Protein AF-A0A5C3KQB5-F1 (afdb_monomer_lite)

Sequence (215 aa):
MRLRDEPPVITQQTRSSRKRKSPSSTSAAEQQQAPPPPPIPQPMQHVLPPPHALMHPPLPPGQLPPGFAYAPVDYTPGGLPPGVPPPPPPPSQQALDQGRGSGSAGGRTLSSSKRAEQNRKAQRAFRERRDQHVKYLESRSQLLDAALQSADEANRRWEECRALVDQLRVENAALRAALSQSLPAGLVQDKDAGKEGGPDQGDGGVGVANQTNND

pLDDT: mean 70.31, std 19.94, range [38.53, 98.75]

Radius of gyration: 41.02 Å; chains: 1; bounding box: 90×67×108 Å

Organism: Coprinopsis marcescibilis (NCBI:txid230819)

Structure (mmCIF, N/CA/C/O backbone):
data_AF-A0A5C3KQB5-F1
#
_entry.id   AF-A0A5C3KQB5-F1
#
loop_
_atom_site.group_PDB
_atom_site.id
_atom_site.type_symbol
_atom_site.label_atom_id
_atom_site.label_alt_id
_atom_site.label_comp_id
_atom_site.label_asym_id
_atom_site.label_entity_id
_atom_site.label_seq_id
_atom_site.pdbx_PDB_ins_code
_atom_site.Cartn_x
_atom_site.Cartn_y
_atom_site.Cartn_z
_atom_site.occupancy
_atom_site.B_iso_or_equiv
_atom_site.auth_seq_id
_atom_site.auth_comp_id
_atom_site.auth_asym_id
_atom_site.auth_atom_id
_atom_site.pdbx_PDB_model_num
ATOM 1 N N . MET A 1 1 ? -23.055 -31.510 -11.880 1.00 49.03 1 MET A N 1
ATOM 2 C CA . MET A 1 1 ? -22.556 -31.078 -13.202 1.00 49.03 1 MET A CA 1
ATOM 3 C C . MET A 1 1 ? -21.044 -30.968 -13.100 1.00 49.03 1 MET A C 1
ATOM 5 O O . MET A 1 1 ? -20.570 -30.129 -12.350 1.00 49.03 1 MET A O 1
ATOM 9 N N . ARG A 1 2 ? -20.295 -31.892 -13.714 1.00 55.12 2 ARG A N 1
ATOM 10 C CA . ARG A 1 2 ? -18.824 -31.880 -13.684 1.00 55.12 2 ARG A CA 1
ATOM 11 C C . ARG A 1 2 ? -18.339 -30.872 -14.724 1.00 55.12 2 ARG A C 1
ATOM 13 O O . ARG A 1 2 ? -18.562 -31.078 -15.914 1.00 55.12 2 ARG A O 1
ATOM 20 N N . LEU A 1 3 ? -17.779 -29.767 -14.241 1.00 66.62 3 LEU A N 1
ATOM 21 C CA . LEU A 1 3 ? -17.184 -28.710 -15.049 1.00 66.62 3 LEU A CA 1
ATOM 22 C C . LEU A 1 3 ? -15.889 -29.259 -15.662 1.00 66.62 3 LEU A C 1
ATOM 24 O O . LEU A 1 3 ? -15.100 -29.916 -14.991 1.00 66.62 3 LEU A O 1
ATOM 28 N N . ARG A 1 4 ? -15.772 -29.109 -16.975 1.00 68.25 4 ARG A N 1
ATOM 29 C CA . ARG A 1 4 ? -14.818 -29.793 -17.842 1.00 68.25 4 ARG A CA 1
ATOM 30 C C . ARG A 1 4 ? -13.560 -28.925 -17.935 1.00 68.25 4 ARG A C 1
ATOM 32 O O . ARG A 1 4 ? -13.544 -27.978 -18.711 1.00 68.25 4 ARG A O 1
ATOM 39 N N . ASP A 1 5 ? -12.556 -29.238 -17.122 1.00 62.78 5 ASP A N 1
ATOM 40 C CA . ASP A 1 5 ? -11.193 -28.718 -17.256 1.00 62.78 5 ASP A CA 1
ATOM 41 C C . ASP A 1 5 ? -10.491 -29.434 -18.418 1.00 62.78 5 ASP A C 1
ATOM 43 O O . ASP A 1 5 ? -10.051 -30.575 -18.288 1.00 62.78 5 ASP A O 1
ATOM 47 N N . GLU A 1 6 ? -10.396 -28.777 -19.570 1.00 66.06 6 GLU A N 1
ATOM 48 C CA . GLU A 1 6 ? -9.481 -29.162 -20.650 1.00 66.06 6 GLU A CA 1
ATOM 49 C C . GLU A 1 6 ? -8.849 -27.875 -21.206 1.00 66.06 6 GLU A C 1
ATOM 51 O O . GLU A 1 6 ? -9.554 -27.058 -21.807 1.00 66.06 6 GLU A O 1
ATOM 56 N N . PRO A 1 7 ? -7.546 -27.627 -20.974 1.00 73.56 7 PRO A N 1
ATOM 57 C CA . PRO A 1 7 ? -6.857 -26.496 -21.579 1.00 73.56 7 PRO A CA 1
ATOM 58 C C . PRO A 1 7 ? -6.591 -26.774 -23.069 1.00 73.56 7 PRO A C 1
ATOM 60 O O . PRO A 1 7 ? -6.312 -27.913 -23.445 1.00 73.56 7 PRO A O 1
ATOM 63 N N . PRO A 1 8 ? -6.633 -25.754 -23.945 1.00 67.88 8 PRO A N 1
ATOM 64 C CA . PRO A 1 8 ? -6.414 -25.958 -25.370 1.00 67.88 8 PRO A CA 1
ATOM 65 C C . PRO A 1 8 ? -4.988 -26.447 -25.658 1.00 67.88 8 PRO A C 1
ATOM 67 O O . PRO A 1 8 ? -4.001 -25.891 -25.171 1.00 67.88 8 PRO A O 1
ATOM 70 N N . VAL A 1 9 ? -4.890 -27.468 -26.513 1.00 63.56 9 VAL A N 1
ATOM 71 C CA . VAL A 1 9 ? -3.633 -28.001 -27.048 1.00 63.56 9 VAL A CA 1
ATOM 72 C C . VAL A 1 9 ? -2.927 -26.912 -27.862 1.00 63.56 9 VAL A C 1
ATOM 74 O O . VAL A 1 9 ? -3.351 -26.548 -28.958 1.00 63.56 9 VAL A O 1
ATOM 77 N N . ILE A 1 10 ? -1.824 -26.385 -27.327 1.00 61.16 10 ILE A N 1
ATOM 78 C CA . ILE A 1 10 ? -0.951 -25.434 -28.022 1.00 61.16 10 ILE A CA 1
ATOM 79 C C . ILE A 1 10 ? -0.133 -26.203 -29.067 1.00 61.16 10 ILE A C 1
ATOM 81 O O . ILE A 1 10 ? 0.899 -26.805 -28.769 1.00 61.16 10 ILE A O 1
ATOM 85 N N . THR A 1 11 ? -0.578 -26.169 -30.321 1.00 64.56 11 THR A N 1
ATOM 86 C CA . THR A 1 11 ? 0.223 -26.575 -31.483 1.00 64.56 11 THR A CA 1
ATOM 87 C C . THR A 1 11 ? 1.439 -25.655 -31.633 1.00 64.56 11 THR A C 1
ATOM 89 O O . THR A 1 11 ? 1.313 -24.495 -32.031 1.00 64.56 11 THR A O 1
ATOM 92 N N . GLN A 1 12 ? 2.634 -26.167 -31.326 1.00 50.19 12 GLN A N 1
ATOM 93 C CA . GLN A 1 12 ? 3.898 -25.471 -31.575 1.00 50.19 12 GLN A CA 1
ATOM 94 C C . GLN A 1 12 ? 4.163 -25.382 -33.086 1.00 50.19 12 GLN A C 1
ATOM 96 O O . GLN A 1 12 ? 4.414 -26.384 -33.752 1.00 50.19 12 GLN A O 1
ATOM 101 N N . GLN A 1 13 ? 4.141 -24.166 -33.634 1.00 50.28 13 GLN A N 1
ATOM 102 C CA . GLN A 1 13 ? 4.621 -23.901 -34.987 1.00 50.28 13 GLN A CA 1
ATOM 103 C C . GLN A 1 13 ? 6.151 -24.011 -35.023 1.00 50.28 13 GLN A C 1
ATOM 105 O O . GLN A 1 13 ? 6.869 -23.202 -34.431 1.00 50.28 13 GLN A O 1
ATOM 110 N N . THR A 1 14 ? 6.655 -25.000 -35.757 1.00 49.66 14 THR A N 1
ATOM 1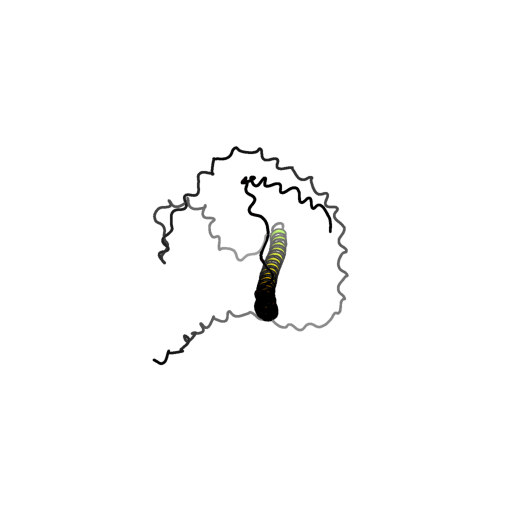11 C CA . THR A 1 14 ? 8.078 -25.196 -36.044 1.00 49.66 14 THR A CA 1
ATOM 112 C C . THR A 1 14 ? 8.615 -24.025 -36.866 1.00 49.66 14 THR A C 1
ATOM 114 O O . THR A 1 14 ? 8.453 -23.970 -38.088 1.00 49.66 14 THR A O 1
ATOM 117 N N . ARG A 1 15 ? 9.264 -23.058 -36.210 1.00 57.09 15 ARG A N 1
ATOM 118 C CA . ARG A 1 15 ? 9.988 -21.994 -36.911 1.00 57.09 15 ARG A CA 1
ATOM 119 C C . ARG A 1 15 ? 11.232 -22.579 -37.570 1.00 57.09 15 ARG A C 1
ATOM 121 O O . ARG A 1 15 ? 12.121 -23.115 -36.915 1.00 57.09 15 ARG A O 1
ATOM 128 N N . SER A 1 16 ? 11.267 -22.456 -38.888 1.00 49.25 16 SER A N 1
ATOM 129 C CA . SER A 1 16 ? 12.330 -22.901 -39.777 1.00 49.25 16 SER A CA 1
ATOM 130 C C . SER A 1 16 ? 13.685 -22.351 -39.320 1.00 49.25 16 SER A C 1
ATOM 132 O O . SER A 1 16 ? 13.903 -21.137 -39.266 1.00 49.25 16 SER A O 1
ATOM 134 N N . SER A 1 17 ? 14.599 -23.265 -39.003 1.00 48.09 17 SER A N 1
ATOM 135 C CA . SER A 1 17 ? 15.982 -22.979 -38.632 1.00 48.09 17 SER A CA 1
ATOM 136 C C . SER A 1 17 ? 16.703 -22.310 -39.808 1.00 48.09 17 SER A C 1
ATOM 138 O O . SER A 1 17 ? 17.104 -22.955 -40.779 1.00 48.09 17 SER A O 1
ATOM 140 N N . ARG A 1 18 ? 16.834 -20.978 -39.766 1.00 56.25 18 ARG A N 1
ATOM 141 C CA . ARG A 1 18 ? 17.688 -20.245 -40.706 1.00 56.25 18 ARG A CA 1
ATOM 142 C C . ARG A 1 18 ? 19.135 -20.589 -40.377 1.00 56.25 18 ARG A C 1
ATOM 144 O O . ARG A 1 18 ? 19.645 -20.204 -39.328 1.00 56.25 18 ARG A O 1
ATOM 151 N N . LYS A 1 19 ? 19.762 -21.319 -41.303 1.00 48.44 19 LYS A N 1
ATOM 152 C CA . LYS A 1 19 ? 21.186 -21.669 -41.372 1.00 48.44 19 LYS A CA 1
ATOM 153 C C . LYS A 1 19 ? 22.069 -20.543 -40.813 1.00 48.44 19 LYS A C 1
ATOM 155 O O . LYS A 1 19 ? 22.372 -19.577 -41.514 1.00 48.44 19 LYS A O 1
ATOM 160 N N . ARG A 1 20 ? 22.503 -20.677 -39.554 1.00 51.75 20 ARG A N 1
ATOM 161 C CA . ARG A 1 20 ? 23.637 -19.917 -39.020 1.00 51.75 20 ARG A CA 1
ATOM 162 C C . ARG A 1 20 ? 24.882 -20.449 -39.720 1.00 51.75 20 ARG A C 1
ATOM 164 O O . ARG A 1 20 ? 25.242 -21.607 -39.551 1.00 51.75 20 ARG A O 1
ATOM 171 N N . LYS A 1 21 ? 25.510 -19.597 -40.529 1.00 56.97 21 LYS A N 1
ATOM 172 C CA . LYS A 1 21 ? 26.891 -19.771 -40.977 1.00 56.97 21 LYS A CA 1
ATOM 173 C C . LYS A 1 21 ? 27.771 -19.720 -39.728 1.00 56.97 21 LYS A C 1
ATOM 175 O O . LYS A 1 21 ? 27.907 -18.663 -39.116 1.00 56.97 21 LYS A O 1
ATOM 180 N N . SER A 1 22 ? 28.299 -20.865 -39.324 1.00 49.56 22 SER A N 1
ATOM 181 C CA . SER A 1 22 ? 29.459 -20.943 -38.445 1.00 49.56 22 SER A CA 1
ATOM 182 C C . SER A 1 22 ? 30.672 -20.407 -39.219 1.00 49.56 22 SER A C 1
ATOM 184 O O . SER A 1 22 ? 30.917 -20.872 -40.334 1.00 49.56 22 SER A O 1
ATOM 186 N N . PRO A 1 23 ? 31.413 -19.409 -38.707 1.00 54.00 23 PRO A N 1
ATOM 187 C CA . PRO A 1 23 ? 32.716 -19.087 -39.268 1.00 54.00 23 PRO A CA 1
ATOM 188 C C . PRO A 1 23 ? 33.699 -20.219 -38.941 1.00 54.00 23 PRO A C 1
ATOM 190 O O . PRO A 1 23 ? 33.711 -20.731 -37.820 1.00 54.00 23 PRO A O 1
ATOM 193 N N . SER A 1 24 ? 34.482 -20.616 -39.946 1.00 46.19 24 SER A N 1
ATOM 194 C CA . SER A 1 24 ? 35.564 -21.594 -39.847 1.00 46.19 24 SER A CA 1
ATOM 195 C C . SER A 1 24 ? 36.502 -21.294 -38.682 1.00 46.19 24 SER A C 1
ATOM 197 O O . SER A 1 24 ? 36.994 -20.177 -38.532 1.00 46.19 24 SER A O 1
ATOM 199 N N . SER A 1 25 ? 36.800 -22.332 -37.908 1.00 46.38 25 SER A N 1
ATOM 200 C CA . SER A 1 25 ? 37.970 -22.410 -37.046 1.00 46.38 25 SER A CA 1
ATOM 201 C C . SER A 1 25 ? 39.223 -22.519 -37.918 1.00 46.38 25 SER A C 1
ATOM 203 O O . SER A 1 25 ? 39.510 -23.586 -38.461 1.00 46.38 25 SER A O 1
ATOM 205 N N . THR A 1 26 ? 39.965 -21.424 -38.056 1.00 48.97 26 THR A N 1
ATOM 206 C CA . THR A 1 26 ? 41.361 -21.465 -38.499 1.00 48.97 26 THR A CA 1
ATOM 207 C C . THR A 1 26 ? 42.232 -21.259 -37.274 1.00 48.97 26 THR A C 1
ATOM 209 O O . THR A 1 26 ? 42.266 -20.179 -36.689 1.00 48.97 26 THR A O 1
ATOM 212 N N . SER A 1 27 ? 42.903 -22.336 -36.883 1.00 47.19 27 SER A N 1
ATOM 213 C CA . SER A 1 27 ? 44.008 -22.334 -35.939 1.00 47.19 27 SER A CA 1
ATOM 214 C C . SER A 1 27 ? 45.161 -21.515 -36.517 1.00 47.19 27 SER A C 1
ATOM 216 O O . SER A 1 27 ? 45.674 -21.844 -37.584 1.00 47.19 27 SER A O 1
ATOM 218 N N . ALA A 1 28 ? 45.580 -20.477 -35.804 1.00 47.06 28 ALA A N 1
ATOM 219 C CA . ALA A 1 28 ? 46.904 -19.890 -35.935 1.00 47.06 28 ALA A CA 1
ATOM 220 C C . ALA A 1 28 ? 47.377 -19.502 -34.532 1.00 47.06 28 ALA A C 1
ATOM 222 O O . ALA A 1 28 ? 46.655 -18.862 -33.767 1.00 47.06 28 ALA A O 1
ATOM 223 N N . ALA A 1 29 ? 48.556 -20.010 -34.199 1.00 47.88 29 ALA A N 1
ATOM 224 C CA . ALA A 1 29 ? 49.271 -19.789 -32.962 1.00 47.88 29 ALA A CA 1
ATOM 225 C C . ALA A 1 29 ? 49.831 -18.354 -32.875 1.00 47.88 29 ALA A C 1
ATOM 227 O O . ALA A 1 29 ? 49.927 -17.660 -33.882 1.00 47.88 29 ALA A O 1
ATOM 228 N N . GLU A 1 30 ? 50.238 -17.984 -31.655 1.00 47.94 30 GLU A N 1
ATOM 229 C CA . GLU A 1 30 ? 51.198 -16.918 -31.318 1.00 47.94 30 GLU A CA 1
ATOM 230 C C . GLU A 1 30 ? 50.795 -15.452 -31.570 1.00 47.94 30 GLU A C 1
ATOM 232 O O . GLU A 1 30 ? 50.980 -14.898 -32.643 1.00 47.94 30 GLU A O 1
ATOM 237 N N . GLN A 1 31 ? 50.351 -14.761 -30.515 1.00 50.94 31 GLN A N 1
ATOM 238 C CA . GLN A 1 31 ? 51.197 -13.838 -29.736 1.00 50.94 31 GLN A CA 1
ATOM 239 C C . GLN A 1 31 ? 50.346 -13.099 -28.699 1.00 50.94 31 GLN A C 1
ATOM 241 O O . GLN A 1 31 ? 49.336 -12.461 -28.987 1.00 50.94 31 GLN A O 1
ATOM 246 N N . GLN A 1 32 ? 50.782 -13.210 -27.452 1.00 54.09 32 GLN A N 1
ATOM 247 C CA . GLN A 1 32 ? 50.187 -12.586 -26.286 1.00 54.09 32 GLN A CA 1
ATOM 248 C C . GLN A 1 32 ? 50.685 -11.138 -26.219 1.00 54.09 32 GLN A C 1
ATOM 250 O O . GLN A 1 32 ? 51.758 -10.867 -25.689 1.00 54.09 32 GLN A O 1
ATOM 255 N N . GLN A 1 33 ? 49.925 -10.206 -26.796 1.00 56.31 33 GLN A N 1
ATOM 256 C CA . GLN A 1 33 ? 50.164 -8.772 -26.642 1.00 56.31 33 GLN A CA 1
ATOM 257 C C . GLN A 1 33 ? 49.067 -8.189 -25.746 1.00 56.31 33 GLN A C 1
ATOM 259 O O . GLN A 1 33 ? 47.878 -8.265 -26.058 1.00 56.31 33 GLN A O 1
ATOM 264 N N . ALA A 1 34 ? 49.476 -7.677 -24.584 1.00 64.81 34 ALA A N 1
ATOM 265 C CA . ALA A 1 34 ? 48.590 -7.053 -23.610 1.00 64.81 34 ALA A CA 1
ATOM 266 C C . ALA A 1 34 ? 47.814 -5.880 -24.249 1.00 64.81 34 ALA A C 1
ATOM 268 O O . ALA A 1 34 ? 48.391 -5.135 -25.047 1.00 64.81 34 ALA A O 1
ATOM 269 N N . PRO A 1 35 ? 46.523 -5.689 -23.919 1.00 66.06 35 PRO A N 1
ATOM 270 C CA . PRO A 1 35 ? 45.754 -4.569 -24.447 1.00 66.06 35 PRO A CA 1
ATOM 271 C C . PRO A 1 35 ? 46.306 -3.233 -23.912 1.00 66.06 35 PRO A C 1
ATOM 273 O O . PRO A 1 35 ? 46.627 -3.145 -22.724 1.00 66.06 35 PRO A O 1
ATOM 276 N N . PRO A 1 36 ? 46.408 -2.179 -24.747 1.00 75.44 36 PRO A N 1
ATOM 277 C CA . PRO A 1 36 ? 46.781 -0.850 -24.278 1.00 75.44 36 PRO A CA 1
ATOM 278 C C . PRO A 1 36 ? 45.717 -0.289 -23.313 1.00 75.44 36 PRO A C 1
ATOM 280 O O . PRO A 1 36 ? 44.528 -0.594 -23.468 1.00 75.44 36 PRO A O 1
ATOM 283 N N . PRO A 1 37 ? 46.114 0.532 -22.323 1.00 75.31 37 PRO A N 1
ATOM 284 C CA . PRO A 1 37 ? 45.182 1.140 -21.378 1.00 75.31 37 PRO A CA 1
ATOM 285 C C . PRO A 1 37 ? 44.166 2.049 -22.096 1.00 75.31 37 PRO A C 1
ATOM 287 O O . PRO A 1 37 ? 44.504 2.684 -23.100 1.00 75.31 37 PRO A O 1
ATOM 290 N N . PRO A 1 38 ? 42.915 2.130 -21.601 1.00 75.62 38 PRO A N 1
ATOM 291 C CA . PRO A 1 38 ? 41.892 2.985 -22.191 1.00 75.62 38 PRO A CA 1
ATOM 292 C C . PRO A 1 38 ? 42.273 4.474 -22.072 1.00 75.62 38 PRO A C 1
ATOM 294 O O . PRO A 1 38 ? 42.845 4.880 -21.058 1.00 75.62 38 PRO A O 1
ATOM 297 N N . PRO A 1 39 ? 41.939 5.311 -23.074 1.00 73.62 39 PRO A N 1
ATOM 298 C CA . PRO A 1 39 ? 42.180 6.745 -23.004 1.00 73.62 39 PRO A CA 1
ATOM 299 C C . PRO A 1 39 ? 41.338 7.383 -21.893 1.00 73.62 39 PRO A C 1
ATOM 301 O O . PRO A 1 39 ? 40.129 7.166 -21.799 1.00 73.62 39 PRO A O 1
ATOM 304 N N . ILE A 1 40 ? 42.001 8.192 -21.069 1.00 70.62 40 ILE A N 1
ATOM 305 C CA . ILE A 1 40 ? 41.396 9.011 -20.017 1.00 70.62 40 ILE A CA 1
ATOM 306 C C . ILE A 1 40 ? 40.460 10.035 -20.688 1.00 70.62 40 ILE A C 1
ATOM 308 O O . ILE A 1 40 ? 40.921 10.793 -21.548 1.00 70.62 40 ILE A O 1
ATOM 312 N N . PRO A 1 41 ? 39.159 10.082 -20.349 1.00 67.00 41 PRO A N 1
ATOM 313 C CA . PRO A 1 41 ? 38.261 11.088 -20.897 1.00 67.00 41 PRO A CA 1
ATOM 314 C C . PRO A 1 41 ? 38.628 12.471 -20.347 1.00 67.00 41 PRO A C 1
ATOM 316 O O . PRO A 1 41 ? 38.606 12.705 -19.141 1.00 67.00 41 PRO A O 1
ATOM 319 N N . GLN A 1 42 ? 38.962 13.391 -21.252 1.00 71.06 42 GLN A N 1
ATOM 320 C CA . GLN A 1 42 ? 39.116 14.815 -20.953 1.00 71.06 42 GLN A CA 1
ATOM 321 C C . GLN A 1 42 ? 37.756 15.398 -20.522 1.00 71.06 42 GLN A C 1
ATOM 323 O O . GLN A 1 42 ? 36.752 15.127 -21.193 1.00 71.06 42 GLN A O 1
ATOM 328 N N . PRO A 1 43 ? 37.682 16.204 -19.447 1.00 62.34 43 PRO A N 1
ATOM 329 C CA . PRO A 1 43 ? 36.438 16.834 -19.029 1.00 62.34 43 PRO A CA 1
ATOM 330 C C . PRO A 1 43 ? 36.077 17.957 -20.010 1.00 62.34 43 PRO A C 1
ATOM 332 O O . PRO A 1 43 ? 36.605 19.065 -19.947 1.00 62.34 43 PRO A O 1
ATOM 335 N N . MET A 1 44 ? 35.160 17.672 -20.934 1.00 60.34 44 MET A N 1
ATOM 336 C CA . MET A 1 44 ? 34.481 18.708 -21.711 1.00 60.34 44 MET A CA 1
ATOM 337 C C . MET A 1 44 ? 33.595 19.511 -20.753 1.00 60.34 44 MET A C 1
ATOM 339 O O . MET A 1 44 ? 32.568 19.030 -20.276 1.00 60.34 44 MET A O 1
ATOM 343 N N . GLN A 1 45 ? 34.026 20.734 -20.458 1.00 59.28 45 GLN A N 1
ATOM 344 C CA . GLN A 1 45 ? 33.247 21.766 -19.781 1.00 59.28 45 GLN A CA 1
ATOM 345 C C . GLN A 1 45 ? 32.032 22.120 -20.654 1.00 59.28 45 GLN A C 1
ATOM 347 O O . GLN A 1 45 ? 32.105 22.968 -21.542 1.00 59.28 45 GLN A O 1
ATOM 352 N N . HIS A 1 46 ? 30.908 21.433 -20.443 1.00 56.22 46 HIS A N 1
ATOM 353 C CA . HIS A 1 46 ? 29.633 21.811 -21.040 1.00 56.22 46 HIS A CA 1
ATOM 354 C C . HIS A 1 46 ? 29.067 23.011 -20.276 1.00 56.22 46 HIS A C 1
ATOM 356 O O . HIS A 1 46 ? 28.400 22.858 -19.256 1.00 56.22 46 HIS A O 1
ATOM 362 N N . VAL A 1 47 ? 29.340 24.212 -20.785 1.00 58.56 47 VAL A N 1
ATOM 363 C CA . VAL A 1 47 ? 28.607 25.422 -20.403 1.00 58.56 47 VAL A CA 1
ATOM 364 C C . VAL A 1 47 ? 27.176 25.264 -20.917 1.00 58.56 47 VAL A C 1
ATOM 366 O O . VAL A 1 47 ? 26.923 25.250 -22.122 1.00 58.56 47 VAL A O 1
ATOM 369 N N . LEU A 1 48 ? 26.251 25.055 -19.984 1.00 58.47 48 LEU A N 1
ATOM 370 C CA . LEU A 1 48 ? 24.820 24.949 -20.231 1.00 58.47 48 LEU A CA 1
ATOM 371 C C . LEU A 1 48 ? 24.291 26.324 -20.689 1.00 58.47 48 LEU A C 1
ATOM 373 O O . LEU A 1 48 ? 24.543 27.311 -19.993 1.00 58.47 48 LEU A O 1
ATOM 377 N N . PRO A 1 49 ? 23.575 26.442 -21.824 1.00 65.44 49 PRO A N 1
ATOM 378 C CA . PRO A 1 49 ? 22.909 27.693 -22.157 1.00 65.44 49 PRO A CA 1
ATOM 379 C C . PRO A 1 49 ? 21.781 27.978 -21.145 1.00 65.44 49 PRO A C 1
ATOM 381 O O . PRO A 1 49 ? 21.148 27.035 -20.657 1.00 65.44 49 PRO A O 1
ATOM 384 N N . PRO A 1 50 ? 21.522 29.259 -20.819 1.00 65.06 50 PRO A N 1
ATOM 385 C CA . PRO A 1 50 ? 20.511 29.637 -19.842 1.00 65.06 50 PRO A CA 1
ATOM 386 C C . PRO A 1 50 ? 19.112 29.166 -20.268 1.00 65.06 50 PRO A C 1
ATOM 388 O O . PRO A 1 50 ? 18.799 29.177 -21.463 1.00 65.06 50 PRO A O 1
ATOM 391 N N . PRO A 1 51 ? 18.245 28.789 -19.313 1.00 60.09 51 PRO A N 1
ATOM 392 C CA . PRO A 1 51 ? 16.871 28.426 -19.614 1.00 60.09 51 PRO A CA 1
ATOM 393 C C . PRO A 1 51 ? 16.140 29.655 -20.160 1.00 60.09 51 PRO A C 1
ATOM 395 O O . PRO A 1 51 ? 15.969 30.655 -19.464 1.00 60.09 51 PRO A O 1
ATOM 398 N N . HIS A 1 52 ? 15.687 29.585 -21.411 1.00 57.12 52 HIS A N 1
ATOM 399 C CA . HIS A 1 52 ? 14.681 30.517 -21.895 1.00 57.12 52 HIS A CA 1
ATOM 400 C C . HIS A 1 52 ? 13.420 30.307 -21.055 1.00 57.12 52 HIS A C 1
ATOM 402 O O . HIS A 1 52 ? 12.771 29.263 -21.137 1.00 57.12 52 HIS A O 1
ATOM 408 N N . ALA A 1 53 ? 13.107 31.291 -20.214 1.00 48.50 53 ALA A N 1
ATOM 409 C CA . ALA A 1 53 ? 11.852 31.365 -19.495 1.00 48.50 53 ALA A CA 1
ATOM 410 C C . ALA A 1 53 ? 10.724 31.457 -20.529 1.00 48.50 53 ALA A C 1
ATOM 412 O O . ALA A 1 53 ? 10.485 32.507 -21.126 1.00 48.50 53 ALA A O 1
ATOM 413 N N . LEU A 1 54 ? 10.064 30.327 -20.767 1.00 58.12 54 LEU A N 1
ATOM 414 C CA . LEU A 1 54 ? 8.857 30.212 -21.572 1.00 58.12 54 LEU A CA 1
ATOM 415 C C . LEU A 1 54 ? 7.702 30.855 -20.780 1.00 58.12 54 LEU A C 1
ATOM 417 O O . LEU A 1 54 ? 6.859 30.177 -20.199 1.00 58.12 54 LEU A O 1
ATOM 421 N N . MET A 1 55 ? 7.720 32.184 -20.682 1.00 53.22 55 MET A N 1
ATOM 422 C CA . MET A 1 55 ? 6.623 32.985 -20.146 1.00 53.22 55 MET A CA 1
ATOM 423 C C . MET A 1 55 ? 5.462 32.910 -21.143 1.00 53.22 55 MET A C 1
ATOM 425 O O . MET A 1 55 ? 5.383 33.696 -22.084 1.00 53.22 55 MET A O 1
ATOM 429 N N . HIS A 1 56 ? 4.583 31.923 -20.973 1.00 61.41 56 HIS A N 1
ATOM 430 C CA . HIS A 1 56 ? 3.282 31.921 -21.635 1.00 61.41 56 HIS A CA 1
ATOM 431 C C . HIS A 1 56 ? 2.385 32.976 -20.967 1.00 61.41 56 HIS A C 1
ATOM 433 O O . HIS A 1 56 ? 2.246 32.947 -19.742 1.00 61.41 56 HIS A O 1
ATOM 439 N N . PRO A 1 57 ? 1.763 33.897 -21.724 1.00 65.19 57 PRO A N 1
ATOM 440 C CA . PRO A 1 57 ? 0.765 34.799 -21.163 1.00 65.19 57 PRO A CA 1
ATOM 441 C C . PRO A 1 57 ? -0.493 34.012 -20.743 1.00 65.19 57 PRO A C 1
ATOM 443 O O . PRO A 1 57 ? -0.852 33.037 -21.413 1.00 65.19 57 PRO A O 1
ATOM 446 N N . PRO A 1 58 ? -1.182 34.412 -19.658 1.00 58.38 58 PRO A N 1
ATOM 447 C CA . PRO A 1 58 ? -2.400 33.744 -19.216 1.00 58.38 58 PRO A CA 1
ATOM 448 C C . PRO A 1 58 ? -3.535 34.011 -20.213 1.00 58.38 58 PRO A C 1
ATOM 450 O O . PRO A 1 58 ? -3.951 35.150 -20.419 1.00 58.38 58 PRO A O 1
ATOM 453 N N . LEU A 1 59 ? -4.030 32.946 -20.845 1.00 61.84 59 LEU A N 1
ATOM 454 C CA . LEU A 1 59 ? -5.245 32.973 -21.658 1.00 61.84 59 LEU A CA 1
ATOM 455 C C . LEU A 1 59 ? -6.490 32.932 -20.746 1.00 61.84 59 LEU A C 1
ATOM 457 O O . LEU A 1 59 ? -6.478 32.226 -19.734 1.00 61.84 59 LEU A O 1
ATOM 461 N N . PRO A 1 60 ? -7.566 33.662 -21.092 1.00 64.19 60 PRO A N 1
ATOM 462 C CA . PRO A 1 60 ? -8.813 33.683 -20.329 1.00 64.19 60 PRO A CA 1
ATOM 463 C C . PRO A 1 60 ? -9.533 32.320 -20.364 1.00 64.19 60 PRO A C 1
ATOM 465 O O . PRO A 1 60 ? -9.376 31.557 -21.323 1.00 64.19 60 PRO A O 1
ATOM 468 N N . PRO A 1 61 ? -10.346 31.994 -19.342 1.00 51.66 61 PRO A N 1
ATOM 469 C CA . PRO A 1 61 ? -11.008 30.701 -19.244 1.00 51.66 61 PRO A CA 1
ATOM 470 C C . PRO A 1 61 ? -12.145 30.625 -20.270 1.00 51.66 61 PRO A C 1
ATOM 472 O O . PRO A 1 61 ? -13.059 31.443 -20.238 1.00 51.66 61 PRO A O 1
ATOM 475 N N . GLY A 1 62 ? -12.109 29.640 -21.173 1.00 59.75 62 GLY A N 1
ATOM 476 C CA . GLY A 1 62 ? -13.305 29.278 -21.945 1.00 59.75 62 GLY A CA 1
ATOM 477 C C . GLY A 1 62 ? -13.142 28.905 -23.416 1.00 59.75 62 GLY A C 1
ATOM 478 O O . GLY A 1 62 ? -14.159 28.674 -24.060 1.00 59.75 62 GLY A O 1
ATOM 479 N N . GLN A 1 63 ? -11.935 28.806 -23.976 1.00 50.84 63 GLN A N 1
ATOM 480 C CA . GLN A 1 63 ? -11.777 28.345 -25.364 1.00 50.84 63 GLN A CA 1
ATOM 481 C C . GLN A 1 63 ? -10.926 27.077 -25.425 1.00 50.84 63 GLN A C 1
ATOM 483 O O . GLN A 1 63 ? -9.702 27.110 -25.335 1.00 50.84 63 GLN A O 1
ATOM 488 N N . LEU A 1 64 ? -11.612 25.938 -25.539 1.00 60.50 64 LEU A N 1
ATOM 489 C CA . LEU A 1 64 ? -11.006 24.652 -25.872 1.00 60.50 64 LEU A CA 1
ATOM 490 C C . LEU A 1 64 ? -10.526 24.673 -27.337 1.00 60.50 64 LEU A C 1
ATOM 492 O O . LEU A 1 64 ? -11.210 25.242 -28.191 1.00 60.50 64 LEU A O 1
ATOM 496 N N . PRO A 1 65 ? -9.381 24.043 -27.653 1.00 58.62 65 PRO A N 1
ATOM 497 C CA . PRO A 1 65 ? -8.875 23.971 -29.018 1.00 58.62 65 PRO A CA 1
ATOM 498 C C . PRO A 1 65 ? -9.847 23.175 -29.915 1.00 58.62 65 PRO A C 1
ATOM 500 O O . PRO A 1 65 ? -10.251 22.068 -29.543 1.00 58.62 65 PRO A O 1
ATOM 503 N N . PRO A 1 66 ? -10.227 23.692 -31.098 1.00 55.53 66 PRO A N 1
ATOM 504 C CA . PRO A 1 66 ? -11.131 22.996 -32.003 1.00 55.53 66 PRO A CA 1
ATOM 505 C C . PRO A 1 66 ? -10.378 21.844 -32.674 1.00 55.53 66 PRO A C 1
ATOM 507 O O . PRO A 1 66 ? -9.484 22.067 -33.487 1.00 55.53 66 PRO A O 1
ATOM 510 N N . GLY A 1 67 ? -10.718 20.602 -32.324 1.00 57.62 67 GLY A N 1
ATOM 511 C CA . GLY A 1 67 ? -10.134 19.444 -33.007 1.00 57.62 67 GLY A CA 1
ATOM 512 C C . GLY A 1 67 ? -10.461 18.057 -32.462 1.00 57.62 67 GLY A C 1
ATOM 513 O O . GLY A 1 67 ? -10.296 17.092 -33.198 1.00 57.62 67 GLY A O 1
ATOM 514 N N . PHE A 1 68 ? -10.955 17.915 -31.230 1.00 51.62 68 PHE A N 1
ATOM 515 C CA . PHE A 1 68 ? -11.253 16.589 -30.672 1.00 51.62 68 PHE A CA 1
ATOM 516 C C . PHE A 1 68 ? -12.733 16.440 -30.329 1.00 51.62 68 PHE A C 1
ATOM 518 O O . PHE A 1 68 ? -13.143 16.533 -29.175 1.00 51.62 68 PHE A O 1
ATOM 525 N N . ALA A 1 69 ? -13.537 16.179 -31.360 1.00 48.47 69 ALA A N 1
ATOM 526 C CA . ALA A 1 69 ? -14.844 15.567 -31.181 1.00 48.47 69 ALA A CA 1
ATOM 527 C C . ALA A 1 69 ? -14.633 14.093 -30.792 1.00 48.47 69 ALA A C 1
ATOM 529 O O . ALA A 1 69 ? -14.330 13.255 -31.639 1.00 48.47 69 ALA A O 1
ATOM 530 N N . TYR A 1 70 ? -14.757 13.776 -29.503 1.00 48.31 70 TYR A N 1
ATOM 531 C CA . TYR A 1 70 ? -14.909 12.394 -29.053 1.00 48.31 70 TYR A CA 1
ATOM 532 C C . TYR A 1 70 ? -16.343 11.952 -29.356 1.00 48.31 70 TYR A C 1
ATOM 534 O O . TYR A 1 70 ? -17.268 12.256 -28.608 1.00 48.31 70 TYR A O 1
ATOM 542 N N . ALA A 1 71 ? -16.531 11.261 -30.478 1.00 57.28 71 ALA A N 1
ATOM 543 C CA . ALA A 1 71 ? -17.727 10.458 -30.698 1.00 57.28 71 ALA A CA 1
ATOM 544 C C . ALA A 1 71 ? -17.573 9.106 -29.965 1.00 57.28 71 ALA A C 1
ATOM 546 O O . ALA A 1 71 ? -16.458 8.576 -29.908 1.00 57.28 71 ALA A O 1
ATOM 547 N N . PRO A 1 72 ? -18.655 8.537 -29.405 1.00 51.28 72 PRO A N 1
ATOM 548 C CA . PRO A 1 72 ? -18.625 7.216 -28.785 1.00 51.28 72 PRO A CA 1
ATOM 549 C C . PRO A 1 72 ? -18.357 6.161 -29.865 1.00 51.28 72 PRO A C 1
ATOM 551 O O . PRO A 1 72 ? -19.138 5.994 -30.798 1.00 51.28 72 PRO A O 1
ATOM 554 N N . VAL A 1 73 ? -17.209 5.492 -29.774 1.00 53.84 73 VAL A N 1
ATOM 555 C CA . VAL A 1 73 ? -16.799 4.450 -30.719 1.00 53.84 73 VAL A CA 1
ATOM 556 C C . VAL A 1 73 ? -17.339 3.094 -30.275 1.00 53.84 73 VAL A C 1
ATOM 558 O O . VAL A 1 73 ? -16.808 2.467 -29.359 1.00 53.84 73 VAL A O 1
ATOM 561 N N . ASP A 1 74 ? -18.378 2.633 -30.969 1.00 47.62 74 ASP A N 1
ATOM 562 C CA . ASP A 1 74 ? -18.788 1.231 -30.990 1.00 47.62 74 ASP A CA 1
ATOM 563 C C . ASP A 1 74 ? -17.672 0.388 -31.628 1.00 47.62 74 ASP A C 1
ATOM 565 O O . ASP A 1 74 ? -17.397 0.452 -32.831 1.00 47.62 74 ASP A O 1
ATOM 569 N N . TYR A 1 75 ? -16.987 -0.403 -30.803 1.00 51.28 75 TYR A N 1
ATOM 570 C CA . TYR A 1 75 ? -15.928 -1.311 -31.238 1.00 51.28 75 TYR A CA 1
ATOM 571 C C . TYR A 1 75 ? -16.526 -2.531 -31.953 1.00 51.28 75 TYR A C 1
ATOM 573 O O . TYR A 1 75 ? -16.852 -3.540 -31.332 1.00 51.28 75 TYR A O 1
ATOM 581 N N . THR A 1 76 ? -16.619 -2.463 -33.283 1.00 55.66 76 THR A N 1
ATOM 582 C CA . THR A 1 76 ? -16.849 -3.646 -34.128 1.00 55.66 76 THR A CA 1
ATOM 583 C C . THR A 1 76 ? -15.494 -4.258 -34.532 1.00 55.66 76 THR A C 1
ATOM 585 O O . THR A 1 76 ? -14.651 -3.546 -35.089 1.00 55.66 76 THR A O 1
ATOM 588 N N . PRO A 1 77 ? -15.235 -5.557 -34.277 1.00 53.66 77 PRO A N 1
ATOM 589 C CA . PRO A 1 77 ? -13.974 -6.228 -34.609 1.00 53.66 77 PRO A CA 1
ATOM 590 C C . PRO A 1 77 ? -13.846 -6.477 -36.125 1.00 53.66 77 PRO A C 1
ATOM 592 O O . PRO A 1 77 ? -14.066 -7.575 -36.622 1.00 53.66 77 PRO A O 1
ATOM 595 N N . GLY A 1 78 ? -13.504 -5.423 -36.867 1.00 61.00 78 GLY A N 1
ATOM 596 C CA . GLY A 1 78 ? -13.262 -5.445 -38.319 1.00 61.00 78 GLY A CA 1
ATOM 597 C C . GLY A 1 78 ? -12.802 -4.096 -38.893 1.00 61.00 78 GLY A C 1
ATOM 598 O O . GLY A 1 78 ? -12.966 -3.847 -40.081 1.00 61.00 78 GLY A O 1
ATOM 599 N N . GLY A 1 79 ? -12.271 -3.212 -38.039 1.00 57.50 79 GLY A N 1
ATOM 600 C CA . GLY A 1 79 ? -12.122 -1.769 -38.252 1.00 57.50 79 GLY A CA 1
ATOM 601 C C . GLY A 1 79 ? -11.477 -1.309 -39.564 1.00 57.50 79 GLY A C 1
ATOM 602 O O . GLY A 1 79 ? -10.258 -1.181 -39.660 1.00 57.50 79 GLY A O 1
ATOM 603 N N . LEU A 1 80 ? -12.323 -0.913 -40.514 1.00 59.38 80 LEU A N 1
ATOM 604 C CA . LEU A 1 80 ? -12.000 0.015 -41.595 1.00 59.38 80 LEU A CA 1
ATOM 605 C C . LEU A 1 80 ? -12.989 1.190 -41.508 1.00 59.38 80 LEU A C 1
ATOM 607 O O . LEU A 1 80 ? -14.164 1.003 -41.824 1.00 59.38 80 LEU A O 1
ATOM 611 N N . PRO A 1 81 ? -12.572 2.387 -41.051 1.00 63.25 81 PRO A N 1
ATOM 612 C CA . PRO A 1 81 ? -13.431 3.564 -41.114 1.00 63.25 81 PRO A CA 1
ATOM 613 C C . PRO A 1 81 ? -13.629 3.984 -42.583 1.00 63.25 81 PRO A C 1
ATOM 615 O O . PRO A 1 81 ? -12.651 4.025 -43.337 1.00 63.25 81 PRO A O 1
ATOM 618 N N . PRO A 1 82 ? -14.855 4.317 -43.026 1.00 60.28 82 PRO A N 1
ATOM 619 C CA . PRO A 1 82 ? -15.071 4.825 -44.371 1.00 60.28 82 PRO A CA 1
ATOM 620 C C . PRO A 1 82 ? -14.686 6.312 -44.433 1.00 60.28 82 PRO A C 1
ATOM 622 O O . PRO A 1 82 ? -15.147 7.113 -43.626 1.00 60.28 82 PRO A O 1
ATOM 625 N N . GLY A 1 83 ? -13.883 6.697 -45.430 1.00 60.72 83 GLY A N 1
ATOM 626 C CA . GLY A 1 83 ? -13.955 8.059 -45.977 1.00 60.72 83 GLY A CA 1
ATOM 627 C C . GLY A 1 83 ? -12.843 9.058 -45.652 1.00 60.72 83 GLY A C 1
ATOM 628 O O . GLY A 1 83 ? -13.100 10.255 -45.730 1.00 60.72 83 GLY A O 1
ATOM 629 N N . VAL A 1 84 ? -11.609 8.633 -45.361 1.00 65.38 84 VAL A N 1
ATOM 630 C CA . VAL A 1 84 ? -10.459 9.559 -45.423 1.00 65.38 84 VAL A CA 1
ATOM 631 C C . VAL A 1 84 ? -9.903 9.562 -46.857 1.00 65.38 84 VAL A C 1
ATOM 633 O O . VAL A 1 84 ? -9.550 8.484 -47.345 1.00 65.38 84 VAL A O 1
ATOM 636 N N . PRO A 1 85 ? -9.833 10.706 -47.571 1.00 69.81 85 PRO A N 1
ATOM 637 C CA . PRO A 1 85 ? -9.202 10.757 -48.890 1.00 69.81 85 PRO A CA 1
ATOM 638 C C . PRO A 1 85 ? -7.721 10.349 -48.780 1.00 69.81 85 PRO A C 1
ATOM 640 O O . PRO A 1 85 ? -7.057 10.731 -47.810 1.00 69.81 85 PRO A O 1
ATOM 643 N N . PRO A 1 86 ? -7.186 9.564 -49.734 1.00 71.44 86 PRO A N 1
ATOM 644 C CA . PRO A 1 86 ? -5.811 9.089 -49.660 1.00 71.44 86 PRO A CA 1
ATOM 645 C C . PRO A 1 86 ? -4.832 10.276 -49.711 1.00 71.44 86 PRO A C 1
ATOM 647 O O . PRO A 1 86 ? -4.990 11.154 -50.565 1.00 71.44 86 PRO A O 1
ATOM 650 N N . PRO A 1 87 ? -3.810 10.325 -48.835 1.00 75.31 87 PRO A N 1
ATOM 651 C CA . PRO A 1 87 ? -2.723 11.285 -48.983 1.00 75.31 87 PRO A CA 1
ATOM 652 C C . PRO A 1 87 ? -1.992 11.051 -50.320 1.00 75.31 87 PRO A C 1
ATOM 654 O O . PRO A 1 87 ? -1.931 9.908 -50.788 1.00 75.31 87 PRO A O 1
ATOM 657 N N . PRO A 1 88 ? -1.430 12.104 -50.946 1.00 73.94 88 PRO A N 1
ATOM 658 C CA . PRO A 1 88 ? -0.667 11.959 -52.181 1.00 73.94 88 PRO A CA 1
ATOM 659 C C . PRO A 1 88 ? 0.482 10.958 -51.976 1.00 73.94 88 PRO A C 1
ATOM 661 O O . PRO A 1 88 ? 1.094 10.943 -50.901 1.00 73.94 88 PRO A O 1
ATOM 664 N N . PRO A 1 89 ? 0.785 10.114 -52.980 1.00 71.19 89 PRO A N 1
ATOM 665 C CA . PRO A 1 89 ? 1.860 9.144 -52.863 1.00 71.19 89 PRO A CA 1
ATOM 666 C C . PRO A 1 89 ? 3.181 9.876 -52.575 1.00 71.19 89 PRO A C 1
ATOM 668 O O . PRO A 1 89 ? 3.480 10.873 -53.240 1.00 71.19 89 PRO A O 1
ATOM 671 N N . PRO A 1 90 ? 3.994 9.409 -51.607 1.00 70.94 90 PRO A N 1
ATOM 672 C CA . PRO A 1 90 ? 5.360 9.892 -51.488 1.00 70.94 90 PRO A CA 1
ATOM 673 C C . PRO A 1 90 ? 6.084 9.624 -52.816 1.00 70.94 90 PRO A C 1
ATOM 675 O O . PRO A 1 90 ? 5.808 8.601 -53.454 1.00 70.94 90 PRO A O 1
ATOM 678 N N . PRO A 1 91 ? 7.005 10.504 -53.254 1.00 63.75 91 PRO A N 1
ATOM 679 C CA . PRO A 1 91 ? 7.792 10.244 -54.447 1.00 63.75 91 PRO A CA 1
ATOM 680 C C . PRO A 1 91 ? 8.470 8.889 -54.278 1.00 63.75 91 PRO A C 1
ATOM 682 O O . PRO A 1 91 ? 9.232 8.663 -53.335 1.00 63.75 91 PRO A O 1
ATOM 685 N N . SER A 1 92 ? 8.139 7.980 -55.189 1.00 50.88 92 SER A N 1
ATOM 686 C CA . SER A 1 92 ? 8.772 6.686 -55.355 1.00 50.88 92 SER A CA 1
ATOM 687 C C . SER A 1 92 ? 10.273 6.901 -55.513 1.00 50.88 92 SER A C 1
ATOM 689 O O . SER A 1 92 ? 10.758 7.174 -56.612 1.00 50.88 92 SER A O 1
ATOM 691 N N . GLN A 1 93 ? 11.020 6.792 -54.413 1.00 56.12 93 GLN A N 1
ATOM 692 C CA . GLN A 1 93 ? 12.446 6.529 -54.493 1.00 56.12 93 GLN A CA 1
ATOM 693 C C . GLN A 1 93 ? 12.566 5.110 -55.020 1.00 56.12 93 GLN A C 1
ATOM 695 O O . GLN A 1 93 ? 12.318 4.129 -54.320 1.00 56.12 93 GLN A O 1
ATOM 700 N N . GLN A 1 94 ? 12.826 5.062 -56.321 1.00 47.22 94 GLN A N 1
ATOM 701 C CA . GLN A 1 94 ? 13.086 3.873 -57.099 1.00 47.22 94 GLN A CA 1
ATOM 702 C C . GLN A 1 94 ? 13.970 2.914 -56.307 1.00 47.22 94 GLN A C 1
ATOM 704 O O . GLN A 1 94 ? 15.045 3.268 -55.819 1.00 47.22 94 GLN A O 1
ATOM 709 N N . ALA A 1 95 ? 13.492 1.678 -56.219 1.00 50.38 95 ALA A N 1
ATOM 710 C CA . ALA A 1 95 ? 14.327 0.534 -55.948 1.00 50.38 95 ALA A CA 1
ATOM 711 C C . ALA A 1 95 ? 15.467 0.516 -56.978 1.00 50.38 95 ALA A C 1
ATOM 713 O O . ALA A 1 95 ? 15.246 0.256 -58.157 1.00 50.38 95 ALA A O 1
ATOM 714 N N . LEU A 1 96 ? 16.685 0.798 -56.522 1.00 44.94 96 LEU A N 1
ATOM 715 C CA . LEU A 1 96 ? 17.905 0.381 -57.198 1.00 44.94 96 LEU A CA 1
ATOM 716 C C . LEU A 1 96 ? 18.456 -0.814 -56.426 1.00 44.94 96 LEU A C 1
ATOM 718 O O . LEU A 1 96 ? 19.336 -0.693 -55.577 1.00 44.94 96 LEU A O 1
ATOM 722 N N . ASP A 1 97 ? 17.885 -1.978 -56.730 1.00 52.75 97 ASP A N 1
ATOM 723 C CA . ASP A 1 97 ? 18.628 -3.228 -56.676 1.00 52.75 97 ASP A CA 1
ATOM 724 C C . ASP A 1 97 ? 19.429 -3.331 -57.977 1.00 52.75 97 ASP A C 1
ATOM 726 O O . ASP A 1 97 ? 18.904 -3.707 -59.024 1.00 52.75 97 ASP A O 1
ATOM 730 N N . GLN A 1 98 ? 20.685 -2.890 -57.929 1.00 48.19 98 GLN A N 1
ATOM 731 C CA . GLN A 1 98 ? 21.736 -3.310 -58.852 1.00 48.19 98 GLN A CA 1
ATOM 732 C C . GLN A 1 98 ? 23.087 -2.805 -58.346 1.00 48.19 98 GLN A C 1
ATOM 734 O O . GLN A 1 98 ? 23.314 -1.602 -58.244 1.00 48.19 98 GLN A O 1
ATOM 739 N N . GLY A 1 99 ? 24.001 -3.732 -58.052 1.00 38.53 99 GLY A N 1
ATOM 740 C CA . GLY A 1 99 ? 25.416 -3.392 -57.910 1.00 38.53 99 GLY A CA 1
ATOM 741 C C . GLY A 1 99 ? 26.177 -4.177 -56.853 1.00 38.53 99 GLY A C 1
ATOM 742 O O . GLY A 1 99 ? 26.654 -3.617 -55.871 1.00 38.53 99 GLY A O 1
ATOM 743 N N . ARG A 1 100 ? 26.405 -5.471 -57.105 1.00 50.16 100 ARG A N 1
ATOM 744 C CA . ARG A 1 100 ? 27.703 -6.058 -56.751 1.00 50.16 100 ARG A CA 1
ATOM 745 C C . ARG A 1 100 ? 28.774 -5.244 -57.482 1.00 50.16 100 ARG A C 1
ATOM 747 O O . ARG A 1 100 ? 28.761 -5.231 -58.706 1.00 50.16 100 ARG A O 1
ATOM 754 N N . GLY A 1 101 ? 29.703 -4.620 -56.766 1.00 43.47 101 GLY A N 1
ATOM 755 C CA . GLY A 1 101 ? 30.891 -4.053 -57.404 1.00 43.47 101 GLY A CA 1
ATOM 756 C C . GLY A 1 101 ? 31.476 -2.847 -56.689 1.00 43.47 101 GLY A C 1
ATOM 757 O O . GLY A 1 101 ? 30.957 -1.749 -56.792 1.00 43.47 101 GLY A O 1
ATOM 758 N N . SER A 1 102 ? 32.566 -3.106 -55.968 1.00 51.44 102 SER A N 1
ATOM 759 C CA . SER A 1 102 ? 33.805 -2.320 -55.944 1.00 51.44 102 SER A CA 1
ATOM 760 C C . SER A 1 102 ? 33.744 -0.811 -56.248 1.00 51.44 102 SER A C 1
ATOM 762 O O . SER A 1 102 ? 33.468 -0.402 -57.369 1.00 51.44 102 SER A O 1
ATOM 764 N N . GLY A 1 103 ? 34.213 -0.009 -55.284 1.00 51.94 103 GLY A N 1
ATOM 765 C CA . GLY A 1 103 ? 34.949 1.223 -55.589 1.00 51.94 103 GLY A CA 1
ATOM 766 C C . GLY A 1 103 ? 34.188 2.540 -55.440 1.00 51.94 103 GLY A C 1
ATOM 767 O O . GLY A 1 103 ? 33.815 3.160 -56.422 1.00 51.94 103 GLY A O 1
ATOM 768 N N . SER A 1 104 ? 34.061 3.036 -54.205 1.00 45.34 104 SER A N 1
ATOM 769 C CA . SER A 1 104 ? 34.132 4.482 -53.922 1.00 45.34 104 SER A CA 1
ATOM 770 C C . SER A 1 104 ? 34.436 4.689 -52.435 1.00 45.34 104 SER A C 1
ATOM 772 O O . SER A 1 104 ? 33.598 5.125 -51.641 1.00 45.34 104 SER A O 1
ATOM 774 N N . ALA A 1 105 ? 35.653 4.313 -52.045 1.00 54.25 105 ALA A N 1
ATOM 775 C CA . ALA A 1 105 ? 36.239 4.662 -50.760 1.00 54.25 105 ALA A CA 1
ATOM 776 C C . ALA A 1 105 ? 36.501 6.179 -50.725 1.00 54.25 105 ALA A C 1
ATOM 778 O O . ALA A 1 105 ? 37.152 6.705 -51.619 1.00 54.25 105 ALA A O 1
ATOM 779 N N . GLY A 1 106 ? 35.976 6.893 -49.723 1.00 53.66 106 GLY A N 1
ATOM 780 C CA . GLY A 1 106 ? 36.370 8.290 -49.506 1.00 53.66 106 GLY A CA 1
ATOM 781 C C . GLY A 1 106 ? 35.519 9.107 -48.532 1.00 53.66 106 GLY A C 1
ATOM 782 O O . GLY A 1 106 ? 36.078 9.882 -47.771 1.00 53.66 106 GLY A O 1
ATOM 783 N N . GLY A 1 107 ? 34.189 8.929 -48.485 1.00 53.28 107 GLY A N 1
ATOM 784 C CA . GLY A 1 107 ? 33.335 9.844 -47.692 1.00 53.28 107 GLY A CA 1
ATOM 785 C C . GLY A 1 107 ? 32.101 9.258 -46.997 1.00 53.28 107 GLY A C 1
ATOM 786 O O . GLY A 1 107 ? 31.436 9.964 -46.246 1.00 53.28 107 GLY A O 1
ATOM 787 N N . ARG A 1 108 ? 31.763 7.976 -47.205 1.00 57.38 108 ARG A N 1
ATOM 788 C CA . ARG A 1 108 ? 30.490 7.386 -46.715 1.00 57.38 108 ARG A CA 1
ATOM 789 C C . ARG A 1 108 ? 30.645 6.316 -45.628 1.00 57.38 108 ARG A C 1
ATOM 791 O O . ARG A 1 108 ? 29.655 5.894 -45.037 1.00 57.38 108 ARG A O 1
ATOM 798 N N . THR A 1 109 ? 31.870 5.910 -45.305 1.00 58.84 109 THR A N 1
ATOM 799 C CA . THR A 1 109 ? 32.163 4.880 -44.289 1.00 58.84 109 THR A CA 1
ATOM 800 C C . THR A 1 109 ? 32.010 5.406 -42.856 1.00 58.84 109 THR A C 1
ATOM 802 O O . THR A 1 109 ? 31.549 4.679 -41.973 1.00 58.84 109 THR A O 1
ATOM 805 N N . LE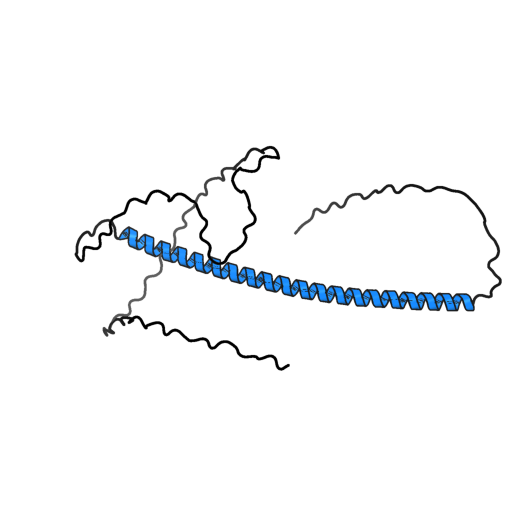U A 1 110 ? 32.273 6.701 -42.636 1.00 58.94 110 LEU A N 1
ATOM 806 C CA . LEU A 1 110 ? 32.083 7.375 -41.344 1.00 58.94 110 LEU A CA 1
ATOM 807 C C . LEU A 1 110 ? 30.603 7.419 -40.914 1.00 58.94 110 LEU A C 1
ATOM 809 O O . LEU A 1 110 ? 30.300 7.246 -39.735 1.00 58.94 110 LEU A O 1
ATOM 813 N N . SER A 1 111 ? 29.671 7.575 -41.866 1.00 64.12 111 SER A N 1
ATOM 814 C CA . SER A 1 111 ? 28.220 7.569 -41.600 1.00 64.12 111 SER A CA 1
ATOM 815 C C . SER A 1 111 ? 27.737 6.213 -41.077 1.00 64.12 111 SER A C 1
ATOM 817 O O . SER A 1 111 ? 26.968 6.152 -40.116 1.00 64.12 111 SER A O 1
ATOM 819 N N . SER A 1 112 ? 28.253 5.114 -41.639 1.00 78.06 112 SER A N 1
ATOM 820 C CA . SER A 1 112 ? 27.925 3.760 -41.182 1.00 78.06 112 SER A CA 1
ATOM 821 C C . SER A 1 112 ? 28.415 3.506 -39.754 1.00 78.06 112 SER A C 1
ATOM 823 O O . SER A 1 112 ? 27.649 3.019 -38.922 1.00 78.06 112 SER A O 1
ATOM 825 N N . SER A 1 113 ? 29.656 3.897 -39.439 1.00 79.69 113 SER A N 1
ATOM 826 C CA . SER A 1 113 ? 30.214 3.756 -38.085 1.00 79.69 113 SER A CA 1
ATOM 827 C C . SER A 1 113 ? 29.437 4.595 -37.057 1.00 79.69 113 SER A C 1
ATOM 829 O O . SER A 1 113 ? 28.983 4.080 -36.032 1.00 79.69 113 SER A O 1
ATOM 831 N N . LYS A 1 114 ? 29.150 5.866 -37.376 1.00 90.75 114 LYS A N 1
ATOM 832 C CA . LYS A 1 114 ? 28.378 6.765 -36.500 1.00 90.75 114 LYS A CA 1
ATOM 833 C C . LYS A 1 114 ? 26.930 6.298 -36.300 1.00 90.75 114 LYS A C 1
ATOM 835 O O . LYS A 1 114 ? 26.373 6.475 -35.217 1.00 90.75 114 LYS A O 1
ATOM 840 N N . ARG A 1 115 ? 26.295 5.710 -37.320 1.00 91.69 115 ARG A N 1
ATOM 841 C CA . ARG A 1 115 ? 24.936 5.145 -37.230 1.00 91.69 115 ARG A CA 1
ATOM 842 C C . ARG A 1 115 ? 24.911 3.854 -36.408 1.00 91.69 115 ARG A C 1
ATOM 844 O O . ARG A 1 115 ? 23.963 3.646 -35.650 1.00 91.69 115 ARG A O 1
ATOM 851 N N . ALA A 1 116 ? 25.929 3.005 -36.534 1.00 93.81 116 ALA A N 1
ATOM 852 C CA . ALA A 1 116 ? 26.056 1.802 -35.716 1.00 93.81 116 ALA A CA 1
ATOM 853 C C . ALA A 1 116 ? 26.174 2.156 -34.226 1.00 93.81 116 ALA A C 1
ATOM 855 O O . ALA A 1 116 ? 25.460 1.585 -33.402 1.00 93.81 116 ALA A O 1
ATOM 856 N N . GLU A 1 117 ? 26.996 3.153 -33.888 1.00 94.88 117 GLU A N 1
ATOM 857 C CA . GLU A 1 117 ? 27.161 3.591 -32.499 1.00 94.88 117 GLU A CA 1
ATOM 858 C C . GLU A 1 117 ? 25.890 4.248 -31.937 1.00 94.88 117 GLU A C 1
ATOM 860 O O . GLU A 1 117 ? 25.471 3.947 -30.820 1.00 94.88 117 GLU A O 1
ATOM 865 N N . GLN A 1 118 ? 25.193 5.059 -32.739 1.00 96.88 118 GLN A N 1
ATOM 866 C CA . GLN A 1 118 ? 23.884 5.598 -32.356 1.00 96.88 118 GLN A CA 1
ATOM 867 C C . GLN A 1 118 ? 22.849 4.498 -32.092 1.00 96.88 118 GLN A C 1
ATOM 869 O O . GLN A 1 118 ? 22.114 4.594 -31.114 1.00 96.88 118 GLN A O 1
ATOM 874 N N . ASN A 1 119 ? 22.811 3.435 -32.903 1.00 97.31 119 ASN A N 1
ATOM 875 C CA . ASN A 1 119 ? 21.909 2.306 -32.661 1.00 97.31 119 ASN A CA 1
ATOM 876 C C . ASN A 1 119 ? 22.257 1.570 -31.370 1.00 97.31 119 ASN A C 1
ATOM 878 O O . ASN A 1 119 ? 21.357 1.238 -30.606 1.00 97.31 119 ASN A O 1
ATOM 882 N N . ARG A 1 120 ? 23.546 1.363 -31.075 1.00 97.75 120 ARG A N 1
ATOM 883 C CA . ARG A 1 120 ? 23.966 0.786 -29.789 1.00 97.75 120 ARG A CA 1
ATOM 884 C C . ARG A 1 120 ? 23.498 1.646 -28.621 1.00 97.75 120 ARG A C 1
ATOM 886 O O . ARG A 1 120 ? 22.914 1.112 -27.680 1.00 97.75 120 ARG A O 1
ATOM 893 N N . LYS A 1 121 ? 23.705 2.965 -28.697 1.00 98.25 121 LYS A N 1
ATOM 894 C CA . LYS A 1 121 ? 23.263 3.910 -27.663 1.00 98.25 121 LYS A CA 1
ATOM 895 C C . LYS A 1 121 ? 21.741 3.910 -27.506 1.00 98.25 121 LYS A C 1
ATOM 897 O O . LYS A 1 121 ? 21.255 3.805 -26.386 1.00 98.25 121 LYS A O 1
ATOM 902 N N . ALA A 1 122 ? 20.995 3.963 -28.608 1.00 97.69 122 ALA A N 1
ATOM 903 C CA . ALA A 1 122 ? 19.537 3.896 -28.588 1.00 97.69 122 ALA A CA 1
ATOM 904 C C . ALA A 1 122 ? 19.048 2.565 -27.996 1.00 97.69 122 ALA A C 1
ATOM 906 O O . ALA A 1 122 ? 18.167 2.563 -27.145 1.00 97.69 122 ALA A O 1
ATOM 907 N N . GLN A 1 123 ? 19.664 1.438 -28.365 1.00 98.50 123 GLN A N 1
ATOM 908 C CA . GLN A 1 123 ? 19.318 0.118 -27.837 1.00 98.50 123 GLN A CA 1
ATOM 909 C C . GLN A 1 123 ? 19.576 0.013 -26.330 1.00 98.50 123 GLN A C 1
ATOM 911 O O . GLN A 1 123 ? 18.745 -0.550 -25.619 1.00 98.50 123 GLN A O 1
ATOM 916 N N . ARG A 1 124 ? 20.704 0.551 -25.839 1.00 98.38 124 ARG A N 1
ATOM 917 C CA . ARG A 1 124 ? 20.983 0.639 -24.397 1.00 98.38 124 ARG A CA 1
ATOM 918 C C . ARG A 1 124 ? 19.922 1.481 -23.698 1.00 98.38 124 ARG A C 1
ATOM 920 O O . ARG A 1 124 ? 19.291 0.976 -22.782 1.00 98.38 124 ARG A O 1
ATOM 927 N N . ALA A 1 125 ? 19.626 2.673 -24.213 1.00 98.25 125 ALA A N 1
ATOM 928 C CA . ALA A 1 125 ? 18.596 3.543 -23.649 1.00 98.25 125 ALA A CA 1
ATOM 929 C C . ALA A 1 125 ? 17.201 2.890 -23.642 1.00 98.25 125 ALA A C 1
ATOM 931 O O . ALA A 1 125 ? 16.456 3.039 -22.678 1.00 98.25 125 ALA A O 1
ATOM 932 N N . PHE A 1 126 ? 16.835 2.138 -24.686 1.00 98.69 126 PHE A N 1
ATOM 933 C CA . PHE A 1 126 ? 15.569 1.400 -24.711 1.00 98.69 126 PHE A CA 1
ATOM 934 C C . PHE A 1 126 ? 15.523 0.292 -23.659 1.00 98.69 126 PHE A C 1
ATOM 936 O O . PHE A 1 126 ? 14.497 0.131 -23.001 1.00 98.69 126 PHE A O 1
ATOM 943 N N . ARG A 1 127 ? 16.620 -0.455 -23.484 1.00 98.69 127 ARG A N 1
ATOM 944 C CA . ARG A 1 127 ? 16.720 -1.478 -22.434 1.00 98.69 127 ARG A CA 1
ATOM 945 C C . ARG A 1 127 ? 16.639 -0.843 -21.055 1.00 98.69 127 ARG A C 1
ATOM 947 O O . ARG A 1 127 ? 15.782 -1.236 -20.282 1.00 98.69 127 ARG A O 1
ATOM 954 N N . GLU A 1 128 ? 17.429 0.196 -20.807 1.00 98.56 128 GLU A N 1
ATOM 955 C CA . GLU A 1 128 ? 17.429 0.927 -19.540 1.00 98.56 128 GLU A CA 1
ATOM 956 C C . GLU A 1 128 ? 16.034 1.462 -19.200 1.00 98.56 128 GLU A C 1
ATOM 958 O O . GLU A 1 128 ? 15.550 1.221 -18.102 1.00 98.56 128 GLU A O 1
ATOM 963 N N . ARG A 1 129 ? 15.327 2.108 -20.138 1.00 98.62 129 ARG A N 1
ATOM 964 C CA . ARG A 1 129 ? 13.953 2.590 -19.894 1.00 98.62 129 ARG A CA 1
ATOM 965 C C . ARG A 1 129 ? 12.973 1.462 -19.599 1.00 98.62 129 ARG A C 1
ATOM 967 O O . ARG A 1 129 ? 12.111 1.621 -18.742 1.00 98.62 129 ARG A O 1
ATOM 974 N N . ARG A 1 130 ? 13.084 0.338 -20.310 1.00 98.69 130 ARG A N 1
ATOM 975 C CA . ARG A 1 130 ? 12.243 -0.834 -20.054 1.00 98.69 130 ARG A CA 1
ATOM 976 C C . ARG A 1 130 ? 12.518 -1.391 -18.661 1.00 98.69 130 ARG A C 1
ATOM 978 O O . ARG A 1 130 ? 11.573 -1.633 -17.925 1.00 98.69 130 ARG A O 1
ATOM 985 N N . ASP A 1 131 ? 13.784 -1.562 -18.306 1.00 98.50 131 ASP A N 1
ATOM 986 C CA . ASP A 1 131 ? 14.186 -2.127 -17.021 1.00 98.50 131 ASP A CA 1
ATOM 987 C C . ASP A 1 131 ? 13.785 -1.180 -15.867 1.00 98.50 131 ASP A C 1
ATOM 989 O O . ASP A 1 131 ? 13.279 -1.636 -14.846 1.00 98.50 131 ASP A O 1
ATOM 993 N N . GLN A 1 132 ? 13.876 0.144 -16.063 1.00 98.56 132 GLN A N 1
ATOM 994 C CA . GLN A 1 132 ? 13.326 1.142 -15.133 1.00 98.56 132 GLN A CA 1
ATOM 995 C C . GLN A 1 132 ? 11.801 1.058 -15.012 1.00 98.56 132 GLN A C 1
ATOM 997 O O . GLN A 1 132 ? 11.270 1.160 -13.911 1.00 98.56 132 GLN A O 1
ATOM 1002 N N . HIS A 1 133 ? 11.082 0.860 -16.120 1.00 98.56 133 HIS A N 1
ATOM 1003 C CA . HIS A 1 133 ? 9.627 0.724 -16.080 1.00 98.56 133 HIS A CA 1
ATOM 1004 C C . HIS A 1 133 ? 9.197 -0.552 -15.350 1.00 98.56 133 HIS A C 1
ATOM 1006 O O . HIS A 1 133 ? 8.293 -0.495 -14.524 1.00 98.56 133 HIS A O 1
ATOM 1012 N N . VAL A 1 134 ? 9.873 -1.678 -15.595 1.00 98.69 134 VAL A N 1
ATOM 1013 C CA . VAL A 1 134 ? 9.640 -2.925 -14.850 1.00 98.69 134 VAL A CA 1
ATOM 1014 C C . VAL A 1 134 ? 9.873 -2.693 -13.357 1.00 98.69 134 VAL A C 1
ATOM 1016 O O . VAL A 1 134 ? 8.975 -2.957 -12.564 1.00 98.69 134 VAL A O 1
ATOM 1019 N N . LYS A 1 135 ? 10.999 -2.071 -12.982 1.00 98.75 135 LYS A N 1
ATOM 1020 C CA . LYS A 1 135 ? 11.297 -1.729 -11.584 1.00 98.75 135 LYS A CA 1
ATOM 1021 C C . LYS A 1 135 ? 10.248 -0.802 -10.959 1.00 98.75 135 LYS A C 1
ATOM 1023 O O . LYS A 1 135 ? 9.897 -0.960 -9.794 1.00 98.75 135 LYS A O 1
ATOM 1028 N N . TYR A 1 136 ? 9.741 0.170 -11.716 1.00 98.56 136 TYR A N 1
ATOM 1029 C CA . TYR A 1 136 ? 8.668 1.051 -11.256 1.00 98.56 136 TYR A CA 1
ATOM 1030 C C . TYR A 1 136 ? 7.368 0.278 -11.008 1.00 98.56 136 TYR A C 1
ATOM 1032 O O . TYR A 1 136 ? 6.721 0.490 -9.985 1.00 98.56 136 TYR A O 1
ATOM 1040 N N . LEU A 1 137 ? 6.995 -0.635 -11.909 1.00 98.75 137 LEU A N 1
ATOM 1041 C CA . LEU A 1 137 ? 5.805 -1.470 -11.742 1.00 98.75 137 LEU A CA 1
ATOM 1042 C C . LEU A 1 137 ? 5.932 -2.404 -10.533 1.00 98.75 137 LEU A C 1
ATOM 1044 O O . LEU A 1 137 ? 4.990 -2.496 -9.754 1.00 98.75 137 LEU A O 1
ATOM 1048 N N . GLU A 1 138 ? 7.096 -3.023 -10.338 1.00 98.69 138 GLU A N 1
ATOM 1049 C CA . GLU A 1 138 ? 7.394 -3.867 -9.171 1.00 98.69 138 GLU A CA 1
ATOM 1050 C C . GLU A 1 138 ? 7.375 -3.067 -7.860 1.00 98.69 138 GLU A C 1
ATOM 1052 O O . GLU A 1 138 ? 6.813 -3.504 -6.859 1.00 98.69 138 GLU A O 1
ATOM 1057 N N . SER A 1 139 ? 7.946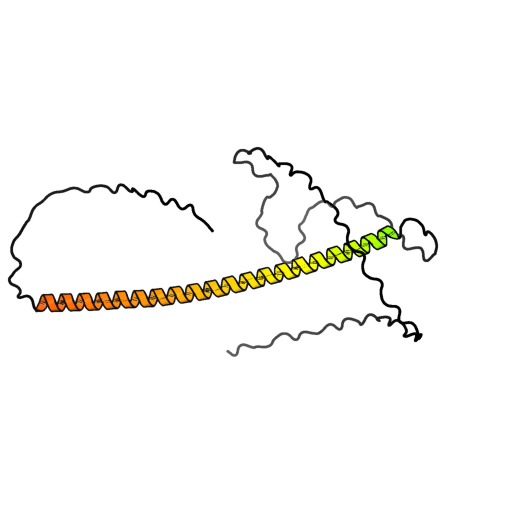 -1.859 -7.850 1.00 98.62 139 SER A N 1
ATOM 1058 C CA . SER A 1 139 ? 7.882 -0.977 -6.680 1.00 98.62 139 SER A CA 1
ATOM 1059 C C . SER A 1 139 ? 6.446 -0.549 -6.379 1.00 98.62 139 SER A C 1
ATOM 1061 O O . SER A 1 139 ? 6.042 -0.503 -5.217 1.00 98.62 139 SER A O 1
ATOM 1063 N N . ARG A 1 140 ? 5.654 -0.264 -7.416 1.00 98.50 140 ARG A N 1
ATOM 1064 C CA . ARG A 1 140 ? 4.250 0.105 -7.255 1.00 98.50 140 ARG A CA 1
ATOM 1065 C C . ARG A 1 140 ? 3.411 -1.062 -6.741 1.00 98.50 140 ARG A C 1
ATOM 1067 O O . ARG A 1 140 ? 2.539 -0.821 -5.913 1.00 98.50 140 ARG A O 1
ATOM 1074 N N . SER A 1 141 ? 3.658 -2.294 -7.193 1.00 98.38 141 SER A N 1
ATOM 1075 C CA . SER A 1 141 ? 2.953 -3.464 -6.659 1.00 98.38 141 SER A CA 1
ATOM 1076 C C . SER A 1 141 ? 3.286 -3.679 -5.185 1.00 98.38 141 SER A C 1
ATOM 1078 O O . SER A 1 141 ? 2.370 -3.806 -4.385 1.00 98.38 141 SER A O 1
ATOM 1080 N N . GLN A 1 142 ? 4.564 -3.577 -4.801 1.00 98.62 142 GLN A N 1
ATOM 1081 C CA . GLN A 1 142 ? 4.976 -3.666 -3.393 1.00 98.62 142 GLN A CA 1
ATOM 1082 C C . GLN A 1 142 ? 4.305 -2.600 -2.517 1.00 98.62 142 GLN A C 1
ATOM 1084 O O . GLN A 1 142 ? 3.894 -2.892 -1.397 1.00 98.62 142 GLN A O 1
ATOM 1089 N N . LEU A 1 143 ? 4.165 -1.369 -3.020 1.00 98.44 143 LEU A N 1
ATOM 1090 C CA . LEU A 1 143 ? 3.474 -0.304 -2.293 1.00 98.44 143 LEU A CA 1
ATOM 1091 C C . LEU A 1 143 ? 1.981 -0.609 -2.105 1.00 98.44 143 LEU A C 1
ATOM 1093 O O . LEU A 1 143 ? 1.433 -0.337 -1.041 1.00 98.44 143 LEU A O 1
ATOM 1097 N N . LEU A 1 144 ? 1.325 -1.163 -3.127 1.00 98.56 144 LEU A N 1
ATOM 1098 C CA . LEU A 1 144 ? -0.077 -1.572 -3.033 1.00 98.56 144 LEU A CA 1
ATOM 1099 C C . LEU A 1 144 ? -0.257 -2.726 -2.040 1.00 98.56 144 LEU A C 1
ATOM 1101 O O . LEU A 1 144 ? -1.160 -2.659 -1.211 1.00 98.56 144 LEU A O 1
ATOM 1105 N N . ASP A 1 145 ? 0.625 -3.725 -2.069 1.00 98.50 145 ASP A N 1
ATOM 1106 C CA . ASP A 1 145 ? 0.598 -4.847 -1.125 1.00 98.50 145 ASP A CA 1
ATOM 1107 C C . ASP A 1 145 ? 0.793 -4.364 0.322 1.00 98.50 145 ASP A C 1
ATOM 1109 O O . ASP A 1 145 ? 0.053 -4.764 1.222 1.00 98.50 145 ASP A O 1
ATOM 1113 N N . ALA A 1 146 ? 1.731 -3.437 0.546 1.00 98.44 146 ALA A N 1
ATOM 1114 C CA . ALA A 1 146 ? 1.949 -2.822 1.854 1.00 98.44 146 ALA A CA 1
ATOM 1115 C C . ALA A 1 146 ? 0.743 -1.986 2.317 1.00 98.44 146 ALA A C 1
ATOM 1117 O O . ALA A 1 146 ? 0.384 -2.013 3.494 1.00 98.44 146 ALA A O 1
ATOM 1118 N N . ALA A 1 147 ? 0.091 -1.259 1.405 1.00 98.38 147 ALA A N 1
ATOM 1119 C CA . ALA A 1 147 ? -1.104 -0.482 1.725 1.00 98.38 147 ALA A CA 1
ATOM 1120 C C . ALA A 1 147 ? -2.285 -1.382 2.120 1.00 98.38 147 ALA A C 1
ATOM 1122 O O . ALA A 1 147 ? -3.004 -1.054 3.062 1.00 98.38 147 ALA A O 1
ATOM 1123 N N . LEU A 1 148 ? -2.462 -2.522 1.443 1.00 98.56 148 LEU A N 1
ATOM 1124 C CA . LEU A 1 148 ? -3.480 -3.514 1.799 1.00 98.56 148 LEU A CA 1
ATOM 1125 C C . LEU A 1 148 ? -3.221 -4.099 3.192 1.00 98.56 148 LEU A C 1
ATOM 1127 O O . LEU A 1 148 ? -4.118 -4.080 4.029 1.00 98.56 148 LEU A O 1
ATOM 1131 N N . GLN A 1 149 ? -1.983 -4.512 3.476 1.00 98.62 149 GLN A N 1
ATOM 1132 C CA . GLN A 1 149 ? -1.604 -5.003 4.808 1.00 98.62 149 GLN A CA 1
ATOM 1133 C C . GLN A 1 149 ? -1.839 -3.950 5.897 1.00 98.62 149 GLN A C 1
ATOM 1135 O O . GLN A 1 149 ? -2.417 -4.248 6.939 1.00 98.62 149 GLN A O 1
ATOM 1140 N N . SER A 1 150 ? -1.447 -2.699 5.642 1.00 98.38 150 SER A N 1
ATOM 1141 C CA . SER A 1 150 ? -1.664 -1.598 6.583 1.00 98.38 150 SER A CA 1
ATOM 1142 C C . SER A 1 150 ? -3.152 -1.325 6.828 1.00 98.38 150 SER A C 1
ATOM 1144 O O . SER A 1 150 ? -3.535 -1.022 7.960 1.00 98.38 150 SER A O 1
ATOM 1146 N N . ALA A 1 151 ? -3.994 -1.446 5.799 1.00 98.31 151 ALA A N 1
ATOM 1147 C CA . ALA A 1 151 ? -5.439 -1.308 5.939 1.00 98.31 151 ALA A CA 1
ATOM 1148 C C . ALA A 1 151 ? -6.040 -2.451 6.775 1.00 98.31 151 ALA A C 1
ATOM 1150 O O . ALA A 1 151 ? -6.854 -2.191 7.662 1.00 98.31 151 ALA A O 1
ATOM 1151 N N . ASP A 1 152 ? -5.603 -3.692 6.553 1.00 98.56 152 ASP A N 1
ATOM 1152 C CA . ASP A 1 152 ? -6.048 -4.856 7.328 1.00 98.56 152 ASP A CA 1
ATOM 1153 C C . ASP A 1 152 ? -5.650 -4.740 8.809 1.00 98.56 152 ASP A C 1
ATOM 1155 O O . ASP A 1 152 ? -6.466 -4.976 9.705 1.00 98.56 152 ASP A O 1
ATOM 1159 N N . GLU A 1 153 ? -4.422 -4.297 9.089 1.00 98.31 153 GLU A N 1
ATOM 1160 C CA . GLU A 1 153 ? -3.963 -4.028 10.455 1.00 98.31 153 GLU A CA 1
ATOM 1161 C C . GLU A 1 153 ? -4.758 -2.897 11.122 1.00 98.31 153 GLU A C 1
ATOM 1163 O O . GLU A 1 153 ? -5.116 -2.998 12.299 1.00 98.31 153 GLU A O 1
ATOM 1168 N N . ALA A 1 154 ? -5.068 -1.827 10.386 1.00 98.00 154 ALA A N 1
ATOM 1169 C CA . ALA A 1 154 ? -5.892 -0.734 10.895 1.00 98.00 154 ALA A CA 1
ATOM 1170 C C . ALA A 1 154 ? -7.320 -1.202 11.222 1.00 98.00 154 ALA A C 1
ATOM 1172 O O . ALA A 1 154 ? -7.840 -0.857 12.287 1.00 98.00 154 ALA A O 1
ATOM 1173 N N . ASN A 1 155 ? -7.923 -2.031 10.363 1.00 98.12 155 ASN A N 1
ATOM 1174 C CA . ASN A 1 155 ? -9.242 -2.621 10.599 1.00 98.12 155 ASN A CA 1
ATOM 1175 C C . ASN A 1 155 ? -9.245 -3.486 11.861 1.00 98.12 155 ASN A C 1
ATOM 1177 O O . ASN A 1 155 ? -10.100 -3.300 12.726 1.00 98.12 155 ASN A O 1
ATOM 1181 N N . ARG A 1 156 ? -8.237 -4.350 12.027 1.00 98.69 156 ARG A N 1
ATOM 1182 C CA . ARG A 1 156 ? -8.088 -5.171 13.235 1.00 98.69 156 ARG A CA 1
ATOM 1183 C C . ARG A 1 156 ? -8.003 -4.314 14.502 1.00 98.69 156 ARG A C 1
ATOM 1185 O O . ARG A 1 156 ? -8.704 -4.577 15.476 1.00 98.69 156 ARG A O 1
ATOM 1192 N N . ARG A 1 157 ? -7.180 -3.261 14.495 1.00 98.31 157 ARG A N 1
ATOM 1193 C CA . ARG A 1 157 ? -7.042 -2.351 15.650 1.00 98.31 157 ARG A CA 1
ATOM 1194 C C . ARG A 1 157 ? -8.340 -1.604 15.947 1.00 98.31 157 ARG A C 1
ATOM 1196 O O . ARG A 1 157 ? -8.661 -1.364 17.109 1.00 98.31 157 ARG A O 1
ATOM 1203 N N . TRP A 1 158 ? -9.091 -1.229 14.914 1.00 98.38 158 TRP A N 1
ATOM 1204 C CA . TRP A 1 158 ? -10.395 -0.598 15.086 1.00 98.38 158 TRP A CA 1
ATOM 1205 C C . TRP A 1 158 ? -11.417 -1.556 15.709 1.00 98.38 158 TRP A C 1
ATOM 1207 O O . TRP A 1 158 ? -12.133 -1.157 16.628 1.00 98.38 158 TRP A O 1
ATOM 1217 N N . GLU A 1 159 ? -11.451 -2.815 15.269 1.00 98.69 159 GLU A N 1
ATOM 1218 C CA . GLU A 1 159 ? -12.306 -3.853 15.856 1.00 98.69 159 GLU A CA 1
ATOM 1219 C C . GLU A 1 159 ? -11.964 -4.109 17.330 1.00 98.69 159 GLU A C 1
ATOM 1221 O O . GLU A 1 159 ? -12.869 -4.158 18.165 1.00 98.69 159 GLU A O 1
ATOM 1226 N N . GLU A 1 160 ? -10.675 -4.179 17.675 1.00 98.44 160 GLU A N 1
ATOM 1227 C CA . GLU A 1 160 ? -10.204 -4.321 19.061 1.00 98.44 160 GLU A CA 1
ATOM 1228 C C . GLU A 1 160 ? -10.648 -3.132 19.939 1.00 98.44 160 GLU A C 1
ATOM 1230 O O . GLU A 1 160 ? -11.231 -3.323 21.010 1.00 98.44 160 GLU A O 1
ATOM 1235 N N . CYS A 1 161 ? -10.450 -1.894 19.471 1.00 98.25 161 CYS A N 1
ATOM 1236 C CA . CYS A 1 161 ? -10.902 -0.690 20.178 1.00 98.25 161 CYS A CA 1
ATOM 1237 C C . CYS A 1 161 ? -12.426 -0.643 20.336 1.00 98.25 161 CYS A C 1
ATOM 1239 O O . CYS A 1 161 ? -12.936 -0.274 21.396 1.00 98.25 161 CYS A O 1
ATOM 1241 N N . ARG A 1 162 ? -13.167 -1.016 19.289 1.00 98.62 162 ARG A N 1
ATOM 1242 C CA . ARG A 1 162 ? -14.629 -1.070 19.318 1.00 98.62 162 ARG A CA 1
ATOM 1243 C C . ARG A 1 162 ? -15.121 -2.085 20.349 1.00 98.62 162 ARG A C 1
ATOM 1245 O O . ARG A 1 162 ? -15.994 -1.745 21.145 1.00 98.62 162 ARG A O 1
ATOM 1252 N N . ALA A 1 163 ? -14.539 -3.284 20.370 1.00 98.62 163 ALA A N 1
ATOM 1253 C CA . ALA A 1 163 ? -14.872 -4.318 21.345 1.00 98.62 163 ALA A CA 1
ATOM 1254 C C . ALA A 1 163 ? -14.624 -3.845 22.786 1.00 98.62 163 ALA A C 1
ATOM 1256 O O . ALA A 1 163 ? -15.480 -4.039 23.649 1.00 98.62 163 ALA A O 1
ATOM 1257 N N . LEU A 1 164 ? -13.505 -3.154 23.037 1.00 98.62 164 LEU A N 1
ATOM 1258 C CA . LEU A 1 164 ? -13.205 -2.578 24.351 1.00 98.62 164 LEU A CA 1
ATOM 1259 C C . LEU A 1 164 ? -14.237 -1.518 24.770 1.00 98.62 164 LEU A C 1
ATOM 1261 O O . LEU A 1 164 ? -14.684 -1.508 25.916 1.00 98.62 164 LEU A O 1
ATOM 1265 N N . VAL A 1 165 ? -14.646 -0.636 23.853 1.00 98.69 165 VAL A N 1
ATOM 1266 C CA . VAL A 1 165 ? -15.686 0.371 24.129 1.00 98.69 165 VAL A CA 1
ATOM 1267 C C . VAL A 1 165 ? -17.024 -0.290 24.459 1.00 98.69 165 VAL A C 1
ATOM 1269 O O . VAL A 1 165 ? -17.694 0.131 25.404 1.00 98.69 165 VAL A O 1
ATOM 1272 N N . ASP A 1 166 ? -17.417 -1.320 23.710 1.00 98.62 166 ASP A N 1
ATOM 1273 C CA . ASP A 1 166 ? -18.664 -2.045 23.960 1.00 98.62 166 ASP A CA 1
ATOM 1274 C C . ASP A 1 166 ? -18.619 -2.792 25.305 1.00 98.62 166 ASP A C 1
ATOM 1276 O O . ASP A 1 166 ? -19.580 -2.715 26.076 1.00 98.62 166 ASP A O 1
ATOM 1280 N N . GLN A 1 167 ? -17.482 -3.401 25.659 1.00 98.56 167 GLN A N 1
ATOM 1281 C CA . GLN A 1 167 ? -17.267 -3.999 26.980 1.00 98.56 167 GLN A CA 1
ATOM 1282 C C . GLN A 1 167 ? -17.409 -2.957 28.102 1.00 98.56 167 GLN A C 1
ATOM 1284 O O . GLN A 1 167 ? -18.199 -3.149 29.029 1.00 98.56 167 GLN A O 1
ATOM 1289 N N . LEU A 1 168 ? -16.720 -1.816 27.993 1.00 98.62 168 LEU A N 1
ATOM 1290 C CA . LEU A 1 168 ? -16.794 -0.742 28.989 1.00 98.62 168 LEU A CA 1
ATOM 1291 C C . LEU A 1 168 ? -18.208 -0.164 29.122 1.00 98.62 168 LEU A C 1
ATOM 1293 O O . LEU A 1 168 ? -18.602 0.251 30.213 1.00 98.62 168 LEU A O 1
ATOM 1297 N N . ARG A 1 169 ? -18.993 -0.120 28.039 1.00 98.44 169 ARG A N 1
ATOM 1298 C CA . ARG A 1 169 ? -20.402 0.307 28.082 1.00 98.44 1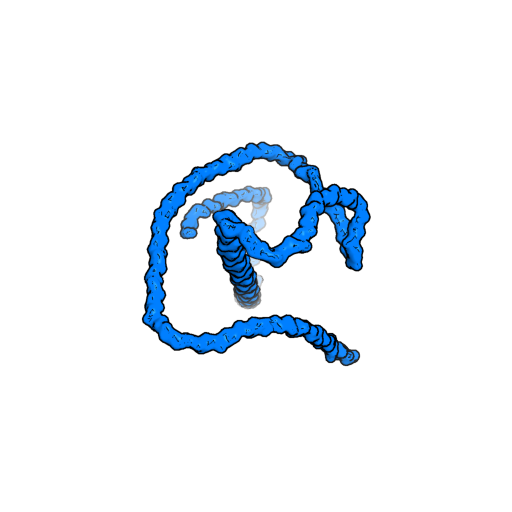69 ARG A CA 1
ATOM 1299 C C . ARG A 1 169 ? -21.269 -0.669 28.868 1.00 98.44 169 ARG A C 1
ATOM 1301 O O . ARG A 1 169 ? -22.077 -0.218 29.679 1.00 98.44 169 ARG A O 1
ATOM 1308 N N . VAL A 1 170 ? -21.089 -1.973 28.657 1.00 98.50 170 VAL A N 1
ATOM 1309 C CA . VAL A 1 170 ? -21.797 -3.016 29.417 1.00 98.50 170 VAL A CA 1
ATOM 1310 C C . VAL A 1 170 ? -21.423 -2.947 30.897 1.00 98.50 170 VAL A C 1
ATOM 1312 O O . VAL A 1 170 ? -22.313 -2.919 31.746 1.00 98.50 170 VAL A O 1
ATOM 1315 N N . GLU A 1 171 ? -20.132 -2.832 31.214 1.00 98.31 171 GLU A N 1
ATOM 1316 C CA . GLU A 1 171 ? -19.651 -2.697 32.594 1.00 98.31 171 GLU A CA 1
ATOM 1317 C C . GLU A 1 171 ? -20.201 -1.428 33.266 1.00 98.31 171 GLU A C 1
ATOM 1319 O O . GLU A 1 171 ? -20.735 -1.495 34.374 1.00 98.31 171 GLU A O 1
ATOM 1324 N N . ASN A 1 172 ? -20.177 -0.279 32.582 1.00 97.81 172 ASN A N 1
ATOM 1325 C CA . ASN A 1 172 ? -20.772 0.960 33.095 1.00 97.81 172 ASN A CA 1
ATOM 1326 C C . ASN A 1 172 ? -22.283 0.832 33.339 1.00 97.81 172 ASN A C 1
ATOM 1328 O O . ASN A 1 172 ? -22.786 1.343 34.341 1.00 97.81 172 ASN A O 1
ATOM 1332 N N . ALA A 1 173 ? -23.018 0.174 32.439 1.00 98.12 173 ALA A N 1
ATOM 1333 C CA . ALA A 1 173 ? -24.448 -0.064 32.611 1.00 98.12 173 ALA A CA 1
ATOM 1334 C C . ALA A 1 173 ? -24.725 -0.979 33.814 1.00 98.12 173 ALA A C 1
ATOM 1336 O O . ALA A 1 173 ? -25.604 -0.675 34.623 1.00 98.12 173 ALA A O 1
ATOM 1337 N N . ALA A 1 174 ? -23.938 -2.046 33.980 1.00 97.88 174 ALA A N 1
ATOM 1338 C CA . ALA A 1 174 ? -24.040 -2.962 35.113 1.00 97.88 174 ALA A CA 1
ATOM 1339 C C . ALA A 1 174 ? -23.747 -2.260 36.450 1.00 97.88 174 ALA A C 1
ATOM 1341 O O . ALA A 1 174 ? -24.513 -2.410 37.403 1.00 97.88 174 ALA A O 1
ATOM 1342 N N . LEU A 1 175 ? -22.696 -1.434 36.512 1.00 97.50 175 LEU A N 1
ATOM 1343 C CA . LEU A 1 175 ? -22.358 -0.651 37.705 1.00 97.50 175 LEU A CA 1
ATOM 1344 C C . LEU A 1 175 ? -23.457 0.357 38.061 1.00 97.50 175 LEU A C 1
ATOM 1346 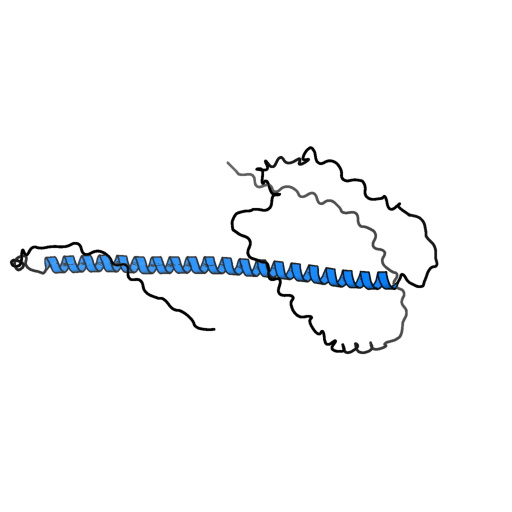O O . LEU A 1 175 ? -23.827 0.477 39.228 1.00 97.50 175 LEU A O 1
ATOM 1350 N N . ARG A 1 176 ? -24.026 1.052 37.066 1.00 96.00 176 ARG A N 1
ATOM 1351 C CA . ARG A 1 176 ? -25.157 1.975 37.276 1.00 96.00 176 ARG A CA 1
ATOM 1352 C C . ARG A 1 176 ? -26.402 1.246 37.778 1.00 96.00 176 ARG A C 1
ATOM 1354 O O . ARG A 1 176 ? -27.060 1.747 38.686 1.00 96.00 176 ARG A O 1
ATOM 1361 N N . ALA A 1 177 ? -26.700 0.067 37.233 1.00 95.62 177 ALA A N 1
ATOM 1362 C CA . ALA A 1 177 ? -27.804 -0.764 37.700 1.00 95.62 177 ALA A CA 1
ATOM 1363 C C . ALA A 1 177 ? -27.590 -1.214 39.157 1.00 95.62 177 ALA A C 1
ATOM 1365 O O . ALA A 1 177 ? -28.483 -1.033 39.983 1.00 95.62 177 ALA A O 1
ATOM 1366 N N . ALA A 1 178 ? -26.395 -1.702 39.502 1.00 94.62 178 ALA A N 1
ATOM 1367 C CA . ALA A 1 178 ? -26.056 -2.100 40.869 1.00 94.62 178 ALA A CA 1
ATOM 1368 C C . ALA A 1 178 ? -26.145 -0.926 41.860 1.00 94.62 178 ALA A C 1
ATOM 1370 O O . ALA A 1 178 ? -26.700 -1.075 42.947 1.00 94.62 178 ALA A O 1
ATOM 1371 N N . LEU A 1 179 ? -25.666 0.259 41.467 1.00 94.19 179 LEU A N 1
ATOM 1372 C CA . LEU A 1 179 ? -25.766 1.468 42.285 1.00 94.19 179 LEU A CA 1
ATOM 1373 C C . LEU A 1 179 ? -27.226 1.905 42.485 1.00 94.19 179 LEU A C 1
ATOM 1375 O O . LEU A 1 179 ? -27.612 2.279 43.588 1.00 94.19 179 LEU A O 1
ATOM 1379 N N . SER A 1 180 ? -28.060 1.812 41.445 1.00 92.50 180 SER A N 1
ATOM 1380 C CA . SER A 1 180 ? -29.489 2.136 41.550 1.00 92.50 180 SER A CA 1
ATOM 1381 C C . SER A 1 180 ? -30.267 1.179 42.461 1.00 92.50 180 SER A C 1
ATOM 1383 O O . SER A 1 180 ? -31.266 1.581 43.045 1.00 92.50 180 SER A O 1
ATOM 1385 N N . GLN A 1 181 ? -29.804 -0.069 42.606 1.00 90.38 181 GLN A N 1
ATOM 1386 C CA . GLN A 1 181 ? -30.400 -1.064 43.503 1.00 90.38 181 GLN A CA 1
ATOM 1387 C C . GLN A 1 181 ? -29.925 -0.916 44.956 1.00 90.38 181 GLN A C 1
ATOM 1389 O O . GLN A 1 181 ? -30.648 -1.310 45.869 1.00 90.38 181 GLN A O 1
ATOM 1394 N N . SER A 1 182 ? -28.718 -0.384 45.183 1.00 87.56 182 SER A N 1
ATOM 1395 C CA . SER A 1 182 ? -28.146 -0.214 46.527 1.00 87.56 182 SER A CA 1
ATOM 1396 C C . SER A 1 182 ? -28.518 1.114 47.193 1.00 87.56 182 SER A C 1
ATOM 1398 O O . SER A 1 182 ? -28.497 1.208 48.421 1.00 87.56 182 SER A O 1
ATOM 1400 N N . LEU A 1 183 ? -28.889 2.132 46.411 1.00 80.88 183 LEU A N 1
ATOM 1401 C CA . LEU A 1 183 ? -29.447 3.380 46.927 1.00 80.88 183 LEU A CA 1
ATOM 1402 C C . LEU A 1 183 ? -30.912 3.158 47.359 1.00 80.88 183 LEU A C 1
ATOM 1404 O O . LEU A 1 183 ? -31.730 2.741 46.538 1.00 80.88 183 LEU A O 1
ATOM 1408 N N . PRO A 1 184 ? -31.293 3.449 48.619 1.00 67.06 184 PRO A N 1
ATOM 1409 C CA . PRO A 1 184 ? -32.689 3.372 49.037 1.00 67.06 184 PRO A CA 1
ATOM 1410 C C . PRO A 1 184 ? -33.529 4.387 48.249 1.00 67.06 184 PRO A C 1
ATOM 1412 O O . PRO A 1 184 ? -33.135 5.542 48.093 1.00 67.06 184 PRO A O 1
ATOM 1415 N N . ALA A 1 185 ? -34.709 3.965 47.786 1.00 61.00 185 ALA A N 1
ATOM 1416 C CA . ALA A 1 185 ? -35.626 4.701 46.903 1.00 61.00 185 ALA A CA 1
ATOM 1417 C C . ALA A 1 185 ? -36.249 5.999 47.490 1.00 61.00 185 ALA A C 1
ATOM 1419 O O . ALA A 1 185 ? -37.323 6.410 47.063 1.00 61.00 185 ALA A O 1
ATOM 1420 N N . GLY A 1 186 ? -35.618 6.647 48.477 1.00 55.00 186 GLY A N 1
ATOM 1421 C CA . GLY A 1 186 ? -36.234 7.687 49.311 1.00 55.00 186 GLY A CA 1
ATOM 1422 C C . GLY A 1 186 ? -35.451 8.989 49.503 1.00 55.00 186 GLY A C 1
ATOM 1423 O O . GLY A 1 186 ? -35.759 9.704 50.448 1.00 55.00 186 GLY A O 1
ATOM 1424 N N . LEU A 1 187 ? -34.452 9.322 48.674 1.00 53.78 187 LEU A N 1
ATOM 1425 C CA . LEU A 1 187 ? -33.606 10.514 48.903 1.00 53.78 187 LEU A CA 1
ATOM 1426 C C . LEU A 1 187 ? -33.392 11.434 47.686 1.00 53.78 187 LEU A C 1
ATOM 1428 O O . LEU A 1 187 ? -32.399 12.151 47.626 1.00 53.78 187 LEU A O 1
ATOM 1432 N N . VAL A 1 188 ? -34.333 11.468 46.734 1.00 56.34 188 VAL A N 1
ATOM 1433 C CA . VAL A 1 188 ? -34.352 12.501 45.677 1.00 56.34 188 VAL A CA 1
ATOM 1434 C C . VAL A 1 188 ? -35.754 13.107 45.560 1.00 56.34 188 VAL A C 1
ATOM 1436 O O . VAL A 1 188 ? -36.516 12.820 44.640 1.00 56.34 188 VAL A O 1
ATOM 1439 N N . GLN A 1 189 ? -36.093 13.948 46.533 1.00 54.00 189 GLN A N 1
ATOM 1440 C CA . GLN A 1 189 ? -37.034 15.054 46.360 1.00 54.00 189 GLN A CA 1
ATOM 1441 C C . GLN A 1 189 ? -36.263 16.359 46.593 1.00 54.00 189 GLN A C 1
ATOM 1443 O O . GLN A 1 189 ? -35.352 16.391 47.415 1.00 54.00 189 GLN A O 1
ATOM 1448 N N . ASP A 1 190 ? -36.674 17.402 45.866 1.00 51.53 190 ASP A N 1
ATOM 1449 C CA . ASP A 1 190 ? -36.253 18.807 45.956 1.00 51.53 190 ASP A CA 1
ATOM 1450 C C . ASP A 1 190 ? -34.915 19.219 45.310 1.00 51.53 190 ASP A C 1
ATOM 1452 O O . ASP A 1 190 ? -33.862 19.227 45.941 1.00 51.53 190 ASP A O 1
ATOM 1456 N N . LYS A 1 191 ? -34.968 19.734 44.070 1.00 52.19 191 LYS A N 1
ATOM 1457 C CA . LYS A 1 191 ? -35.129 21.183 43.832 1.00 52.19 191 LYS A CA 1
ATOM 1458 C C . LYS A 1 191 ? -35.057 21.557 42.346 1.00 52.19 191 LYS A C 1
ATOM 1460 O O . LYS A 1 191 ? -34.225 21.065 41.597 1.00 52.19 191 LYS A O 1
ATOM 1465 N N . ASP A 1 192 ? -35.883 22.548 42.037 1.00 48.56 192 ASP A N 1
ATOM 1466 C CA . ASP A 1 192 ? -35.698 23.582 41.018 1.00 48.56 192 ASP A CA 1
ATOM 1467 C C . ASP A 1 192 ? -36.297 23.364 39.623 1.00 48.56 192 ASP A C 1
ATOM 1469 O O . ASP A 1 192 ? -35.650 23.073 38.620 1.00 48.56 192 ASP A O 1
ATOM 1473 N N . ALA A 1 193 ? -37.603 23.623 39.585 1.00 56.28 193 ALA A N 1
ATOM 1474 C CA . ALA A 1 193 ? -38.260 24.224 38.443 1.00 56.28 193 ALA A CA 1
ATOM 1475 C C . ALA A 1 193 ? -37.841 25.708 38.323 1.00 56.28 193 ALA A C 1
ATOM 1477 O O . ALA A 1 193 ? -38.392 26.569 39.003 1.00 56.28 193 ALA A O 1
ATOM 1478 N N . GLY A 1 194 ? -36.912 26.001 37.413 1.00 53.41 194 GLY A N 1
ATOM 1479 C CA . GLY A 1 194 ? -36.569 27.347 36.936 1.00 53.41 194 GLY A CA 1
ATOM 1480 C C . GLY A 1 194 ? -36.024 27.220 35.509 1.00 53.41 194 GLY A C 1
ATOM 1481 O O . GLY A 1 194 ? -34.894 26.803 35.324 1.00 53.41 194 GLY A O 1
ATOM 1482 N N . LYS A 1 195 ? -36.861 27.190 34.468 1.00 55.22 195 LYS A N 1
ATOM 1483 C CA . LYS A 1 195 ? -37.416 28.335 33.727 1.00 55.22 195 LYS A CA 1
ATOM 1484 C C . LYS A 1 195 ? -36.327 29.173 33.022 1.00 55.22 195 LYS A C 1
ATOM 1486 O O . LYS A 1 195 ? -35.479 29.753 33.681 1.00 55.22 195 LYS A O 1
ATOM 1491 N N . GLU A 1 196 ? -36.518 29.318 31.701 1.00 48.88 196 GLU A N 1
ATOM 1492 C CA . GLU A 1 196 ? -35.900 30.300 30.777 1.00 48.88 196 GLU A CA 1
ATOM 1493 C C . GLU A 1 196 ? -34.457 29.954 30.349 1.00 48.88 196 GLU A C 1
ATOM 1495 O O . GLU A 1 196 ? -33.629 29.611 31.171 1.00 48.88 196 GLU A O 1
ATOM 1500 N N . GLY A 1 197 ? -34.020 29.967 29.091 1.00 48.94 197 GLY A N 1
ATOM 1501 C CA . GLY A 1 197 ? -34.556 30.378 27.799 1.00 48.94 197 GLY A CA 1
ATOM 1502 C C . GLY A 1 197 ? -33.346 30.607 26.872 1.00 48.94 197 GLY A C 1
ATOM 1503 O O . GLY A 1 197 ? -32.325 31.104 27.334 1.00 48.94 197 GLY A O 1
ATOM 1504 N N . GLY A 1 198 ? -33.447 30.263 25.584 1.00 49.28 198 GLY A N 1
ATOM 1505 C CA . GLY A 1 198 ? -32.533 30.779 24.551 1.00 49.28 198 GLY A CA 1
ATOM 1506 C C . GLY A 1 198 ? -31.727 29.734 23.762 1.00 49.28 198 GLY A C 1
ATOM 1507 O O . GLY A 1 198 ? -30.854 29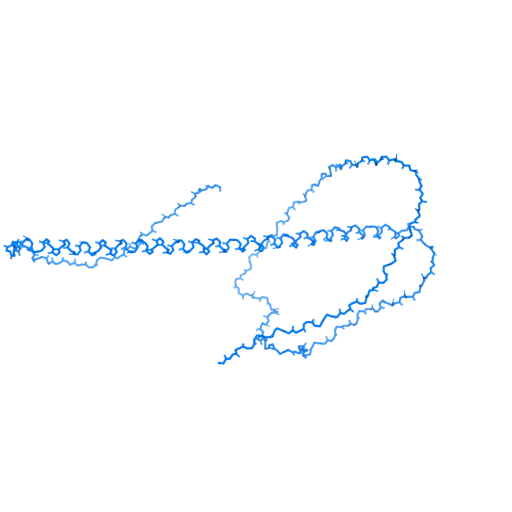.083 24.331 1.00 49.28 198 GLY A O 1
ATOM 1508 N N . PRO A 1 199 ? -31.968 29.594 22.444 1.00 63.28 199 PRO A N 1
ATOM 1509 C CA . PRO A 1 199 ? -31.042 28.944 21.527 1.00 63.28 199 PRO A CA 1
ATOM 1510 C C . PRO A 1 199 ? -29.974 29.965 21.110 1.00 63.28 199 PRO A C 1
ATOM 1512 O O . PRO A 1 199 ? -30.286 30.889 20.360 1.00 63.28 199 PRO A O 1
ATOM 1515 N N . ASP A 1 200 ? -28.740 29.822 21.594 1.00 56.72 200 ASP A N 1
ATOM 1516 C CA . ASP A 1 200 ? -27.625 30.630 21.093 1.00 56.72 200 ASP A CA 1
ATOM 1517 C C . ASP A 1 200 ? -26.903 29.897 19.960 1.00 56.72 200 ASP A C 1
ATOM 1519 O O . ASP A 1 200 ? -26.648 28.690 20.010 1.00 56.72 200 ASP A O 1
ATOM 1523 N N . GLN A 1 201 ? -26.694 30.646 18.888 1.00 55.16 201 GLN A N 1
ATOM 1524 C CA . GLN A 1 201 ? -26.298 30.183 17.573 1.00 55.16 201 GLN A CA 1
ATOM 1525 C C . GLN A 1 201 ? -24.838 29.739 17.568 1.00 55.16 201 GLN A C 1
ATOM 1527 O O . GLN A 1 201 ? -23.966 30.361 18.164 1.00 55.16 201 GLN A O 1
ATOM 1532 N N . GLY A 1 202 ? -24.574 28.665 16.825 1.00 55.34 202 GLY A N 1
ATOM 1533 C CA . GLY A 1 202 ? -23.222 28.260 16.485 1.00 55.34 202 GLY A CA 1
ATOM 1534 C C . GLY A 1 202 ? -22.530 29.339 15.659 1.00 55.34 202 GLY A C 1
ATOM 1535 O O . GLY A 1 202 ? -22.846 29.514 14.484 1.00 55.34 202 GLY A O 1
ATOM 1536 N N . ASP A 1 203 ? -21.557 30.007 16.267 1.00 51.50 203 ASP A N 1
ATOM 1537 C CA . ASP A 1 203 ? -20.498 30.701 15.549 1.00 51.50 203 ASP A CA 1
ATOM 1538 C C . ASP A 1 203 ? -19.340 29.718 15.331 1.00 51.50 203 ASP A C 1
ATOM 1540 O O . ASP A 1 203 ? -18.633 29.302 16.254 1.00 51.50 203 ASP A O 1
ATOM 1544 N N . GLY A 1 204 ? -19.217 29.262 14.086 1.00 52.72 204 GLY A N 1
ATOM 1545 C CA . GLY A 1 204 ? -18.176 28.359 13.617 1.00 52.72 204 GLY A CA 1
ATOM 1546 C C . GLY A 1 204 ? -16.839 29.078 13.483 1.00 52.72 204 GLY A C 1
ATOM 1547 O O . GLY A 1 204 ? -16.379 29.334 12.374 1.00 52.72 204 GLY A O 1
ATOM 1548 N N . GLY A 1 205 ? -16.192 29.358 14.610 1.00 51.66 205 GLY A N 1
ATOM 1549 C CA . GLY A 1 205 ? -14.791 29.757 14.653 1.00 51.66 205 GLY A CA 1
ATOM 1550 C C . GLY A 1 205 ? -13.868 28.540 14.579 1.00 51.66 205 GLY A C 1
ATOM 1551 O O . GLY A 1 205 ? -13.500 27.987 15.612 1.00 51.66 205 GLY A O 1
ATOM 1552 N N . VAL A 1 206 ? -13.442 28.135 13.378 1.00 57.91 206 VAL A N 1
ATOM 1553 C CA . VAL A 1 206 ? -12.237 27.298 13.226 1.00 57.91 206 VAL A CA 1
ATOM 1554 C C . VAL A 1 206 ? -11.128 28.157 12.642 1.00 57.91 206 VAL A C 1
ATOM 1556 O O . VAL A 1 206 ? -11.028 28.382 11.436 1.00 57.91 206 VAL A O 1
ATOM 1559 N N . GLY A 1 207 ? -10.300 28.656 13.554 1.00 51.88 207 GLY A N 1
ATOM 1560 C CA . GLY A 1 207 ? -9.002 29.214 13.241 1.00 51.88 207 GLY A CA 1
ATOM 1561 C C . GLY A 1 207 ? -8.021 28.143 12.762 1.00 51.88 207 GLY A C 1
ATOM 1562 O O . GLY A 1 207 ? -7.993 27.022 13.257 1.00 51.88 207 GLY A O 1
ATOM 1563 N N . VAL A 1 208 ? -7.200 28.558 11.799 1.00 53.16 208 VAL A N 1
ATOM 1564 C CA . VAL A 1 208 ? -5.735 28.446 11.818 1.00 53.16 208 VAL A CA 1
ATOM 1565 C C . VAL A 1 208 ? -5.157 27.079 12.216 1.00 53.16 208 VAL A C 1
ATOM 1567 O O . VAL A 1 208 ? -4.919 26.802 13.387 1.00 53.16 208 VAL A O 1
ATOM 1570 N N . ALA A 1 209 ? -4.740 26.306 11.211 1.00 60.41 209 ALA A N 1
ATOM 1571 C CA . ALA A 1 209 ? -3.597 25.405 11.340 1.00 60.41 209 ALA A CA 1
ATOM 1572 C C . ALA A 1 209 ? -2.523 25.832 10.335 1.00 60.41 209 ALA A C 1
ATOM 1574 O O . ALA A 1 209 ? -2.549 25.507 9.151 1.00 60.41 209 ALA A O 1
ATOM 1575 N N . ASN A 1 210 ? -1.603 26.635 10.855 1.00 50.56 210 ASN A N 1
ATOM 1576 C CA . ASN A 1 210 ? -0.310 26.947 10.280 1.00 50.56 210 ASN A CA 1
ATOM 1577 C C . ASN A 1 210 ? 0.575 25.697 10.448 1.00 50.56 210 ASN A C 1
ATOM 1579 O O . ASN A 1 210 ? 0.708 25.206 11.570 1.00 50.56 210 ASN A O 1
ATOM 1583 N N . GLN A 1 211 ? 1.164 25.166 9.376 1.00 57.09 211 GLN A N 1
ATOM 1584 C CA . GLN A 1 211 ? 2.207 24.143 9.498 1.00 57.09 211 GLN A CA 1
ATOM 1585 C C . GLN A 1 211 ? 3.229 24.276 8.366 1.00 57.09 211 GLN A C 1
ATOM 1587 O O . GLN A 1 211 ? 3.228 23.573 7.362 1.00 57.09 211 GLN A O 1
ATOM 1592 N N . THR A 1 212 ? 4.103 25.259 8.556 1.00 57.91 212 THR A N 1
ATOM 1593 C CA . THR A 1 212 ? 5.501 25.227 8.126 1.00 57.91 212 THR A CA 1
ATOM 1594 C C . THR A 1 212 ? 6.294 24.315 9.068 1.00 57.91 212 THR A C 1
ATOM 1596 O O . THR A 1 212 ? 6.122 24.456 10.280 1.00 57.91 212 THR A O 1
ATOM 1599 N N . ASN A 1 213 ? 7.147 23.442 8.512 1.00 59.66 213 ASN A N 1
ATOM 1600 C CA . ASN A 1 213 ? 8.436 22.911 9.025 1.00 59.66 213 ASN A CA 1
ATOM 1601 C C . ASN A 1 213 ? 8.631 21.460 8.536 1.00 59.66 213 ASN A C 1
ATOM 1603 O O . ASN A 1 213 ? 7.807 20.599 8.817 1.00 59.66 213 ASN A O 1
ATOM 1607 N N . ASN A 1 214 ? 9.563 21.258 7.597 1.00 53.50 214 ASN A N 1
ATOM 1608 C CA . ASN A 1 214 ? 10.935 20.742 7.792 1.00 53.50 214 ASN A CA 1
ATOM 1609 C C . ASN A 1 214 ? 10.983 19.213 7.937 1.00 53.50 214 ASN A C 1
ATOM 1611 O O . ASN A 1 214 ? 10.701 18.698 9.011 1.00 53.50 214 ASN A O 1
ATOM 1615 N N . ASP A 1 215 ? 11.348 18.518 6.857 1.00 54.50 215 ASP A N 1
ATOM 1616 C CA . ASP A 1 215 ? 12.679 17.911 6.651 1.00 54.50 215 ASP A CA 1
ATOM 1617 C C . ASP A 1 215 ? 12.881 17.602 5.153 1.00 54.50 215 ASP A C 1
ATOM 1619 O O . ASP A 1 215 ? 11.887 17.231 4.482 1.00 54.50 215 ASP A O 1
#

Foldseek 3Di:
DDDDDDDDDDDDDDDDDDDDDDPDDDDDDDDDDDDDDDDDDDDDPPPDDDDDPPPDDDDDPDDDDPDDDDDDDDDDPPDDDPDDDDDDDDPPPDDPPDDPDDDDPDPCVVVVVVVVVVVVVVVVVVVVVVVVVVVVVVVVVVVVVVVVVVVVVVVVVVVVVVVVVVVVVVVVVVVVVVVVVPDPPPPDDDDDDDDDDDDDDDDPDDDDDDDDDDD

InterPro domains:
  IPR004827 Basic-leucine zipper domain [PS00036] (114-129)
  IPR046347 Basic-leucine zipper domain superfamily [SSF57959] (112-162)
  IPR050936 AP-1-like transcription factor yap1-like [PTHR40621] (14-182)

Secondary structure (DSSP, 8-state):
---------------------PPP---------PPPPPPPPP-----PPPP----PPPPPTT---TT---------TT---S-PPPPPPPP--------------SSSHHHHHHHHHHHHHHHHHHHHHHHHHHHHHHHHHHHHHHHHHHHHHHHHHHHHHHHHHHHHHHHHHHHHHHHHHHS-TT-----------------------------